Protein AF-B4MYF2-F1 (afdb_monomer_lite)

Organism: Drosophila willistoni (NCBI:txid7260)

Secondary structure (DSSP, 8-state):
--SHHHHHHHHHHHHHHHHHHHIIIIIHHHHHHHHHHHHTSGGG-HHHHHHHTT-----PPPP----S--------GGGS-TT------HHHHHHHHHHHHHHHHHHHHHHHHHHHHHHHPPPP-SS--HHHHHHHHHHHHHHHHHHHHHHHHHHHHHHHHHHHHHHHHHHH-TT-HHHHHHHHHHHHHHHHHHHHHHHHHHHHHHHHHHHHHHHHHHHH--S--------

InterPro domains:
  IPR003185 Proteasome activator PA28, N-terminal domain [PF02251] (4-63)
  IPR003186 Proteasome activator PA28, C-terminal domain [PF02252] (87-227)
  IPR009077 Proteasome activator PA28 [PTHR10660] (6-231)
  IPR036252 Proteasome activator superfamily [SSF47216] (20-231)
  IPR036996 Proteasome activator PA28, N-terminal domain superfamily [G3DSA:1.20.5.120] (1-58)
  IPR036997 Proteasome activator PA28, C-terminal domain superfamily [G3DSA:1.20.120.180] (87-224)

Foldseek 3Di:
DVPVVVVVVVVVLVVLLVVLVCCLPPVLVVLLVVLVVVCVDPLNDPVCLLVLLPPFPQDAPDPPPDDPDDDPPPVDPVPPPPPRPRDDSVSLVVLCVVQVVLLVVLLVSLVSVLVNLVVLQDDDDDDLCQLVVLSVVLNVLSVVSNVVSVVLNVVSVVLVVVLVVLVVVCNVCVPPVVSVVVNSVSSSVSSVSSSVSSVVSSVSSVVSSVSCVVSVCSSNVVGDPPPDDDD

Structure (mmCIF, N/CA/C/O backbone):
data_AF-B4MYF2-F1
#
_entry.id   AF-B4MYF2-F1
#
loop_
_atom_site.group_PDB
_atom_site.id
_atom_site.type_symbol
_atom_site.label_atom_id
_atom_site.label_alt_id
_atom_site.label_comp_id
_atom_site.label_asym_id
_atom_site.label_entity_id
_atom_site.label_seq_id
_atom_site.pdbx_PDB_ins_code
_atom_site.Cartn_x
_atom_site.Cartn_y
_atom_site.Cartn_z
_atom_site.occupancy
_atom_site.B_iso_or_equiv
_atom_site.auth_seq_id
_atom_site.auth_comp_id
_atom_site.auth_asym_id
_atom_site.auth_atom_id
_atom_site.pdbx_PDB_model_num
ATOM 1 N N . MET A 1 1 ? 30.765 -26.965 -14.636 1.00 47.16 1 MET A N 1
ATOM 2 C CA . MET A 1 1 ? 29.976 -26.721 -13.406 1.00 47.16 1 MET A CA 1
ATOM 3 C C . MET A 1 1 ? 29.765 -25.237 -13.074 1.00 47.16 1 MET A C 1
ATOM 5 O O . MET A 1 1 ? 28.869 -24.959 -12.301 1.00 47.16 1 MET A O 1
ATOM 9 N N . ALA A 1 2 ? 30.490 -24.274 -13.669 1.00 52.72 2 ALA A N 1
ATOM 10 C CA . ALA A 1 2 ? 30.252 -22.830 -13.460 1.00 52.72 2 ALA A CA 1
ATOM 11 C C . ALA A 1 2 ? 29.259 -22.175 -14.456 1.00 52.72 2 ALA A C 1
ATOM 13 O O . ALA A 1 2 ? 29.023 -20.972 -14.387 1.00 52.72 2 ALA A O 1
ATOM 14 N N . THR A 1 3 ? 28.720 -22.944 -15.407 1.00 58.09 3 THR A N 1
ATOM 15 C CA . THR A 1 3 ? 27.799 -22.482 -16.463 1.00 58.09 3 THR A CA 1
ATOM 16 C C . THR A 1 3 ? 26.349 -22.407 -15.976 1.00 58.09 3 THR A C 1
ATOM 18 O O . THR A 1 3 ? 25.676 -21.416 -16.221 1.00 58.09 3 THR A O 1
ATOM 21 N N . ASP A 1 4 ? 25.928 -23.371 -15.156 1.00 74.31 4 ASP A N 1
ATOM 22 C CA . ASP A 1 4 ? 24.548 -23.525 -14.669 1.00 74.31 4 ASP A CA 1
ATOM 23 C C . ASP A 1 4 ? 24.046 -22.313 -13.852 1.00 74.31 4 ASP A C 1
ATOM 25 O O . ASP A 1 4 ? 22.957 -21.788 -14.072 1.00 74.31 4 ASP A O 1
ATOM 29 N N . GLY A 1 5 ? 24.895 -21.768 -12.972 1.00 80.88 5 GLY A N 1
ATOM 30 C CA . GLY A 1 5 ? 24.531 -20.611 -12.145 1.00 80.88 5 GLY A CA 1
ATOM 31 C C . GLY A 1 5 ? 24.445 -19.280 -12.905 1.00 80.88 5 GLY A C 1
ATOM 32 O O . GLY A 1 5 ? 23.646 -18.417 -12.544 1.00 80.88 5 GLY A O 1
ATOM 33 N N . LYS A 1 6 ? 25.250 -19.091 -13.961 1.00 83.75 6 LYS A N 1
ATOM 34 C CA . LYS A 1 6 ? 25.201 -17.864 -14.778 1.00 83.75 6 LYS A CA 1
ATOM 35 C C . LYS A 1 6 ? 23.978 -17.854 -15.686 1.00 83.75 6 LYS A C 1
ATOM 37 O O . LYS A 1 6 ? 23.336 -16.812 -15.810 1.00 83.75 6 LYS A O 1
ATOM 42 N N . ASP A 1 7 ? 23.656 -19.000 -16.272 1.00 85.12 7 ASP A N 1
ATOM 43 C CA . ASP A 1 7 ? 22.511 -19.141 -17.166 1.00 85.12 7 ASP A CA 1
ATOM 44 C C . ASP A 1 7 ? 21.197 -18.975 -16.382 1.00 85.12 7 ASP A C 1
ATOM 46 O O . ASP A 1 7 ? 20.344 -18.175 -16.776 1.00 85.12 7 ASP A O 1
ATOM 50 N N . GLY A 1 8 ? 21.092 -19.590 -15.195 1.00 88.88 8 GLY A N 1
ATOM 51 C CA . GLY A 1 8 ? 19.940 -19.413 -14.302 1.00 88.88 8 GLY A CA 1
ATOM 52 C C . GLY A 1 8 ? 19.742 -17.967 -13.823 1.00 88.88 8 GLY A C 1
ATOM 53 O O . GLY A 1 8 ? 18.615 -17.473 -13.779 1.00 88.88 8 GLY A O 1
ATOM 54 N N . LEU A 1 9 ? 20.826 -17.236 -13.530 1.00 89.62 9 LEU A N 1
ATOM 55 C CA . LEU A 1 9 ? 20.744 -15.816 -13.159 1.00 89.62 9 LEU A CA 1
ATOM 56 C C . LEU A 1 9 ? 20.241 -14.943 -14.320 1.00 89.62 9 LEU A C 1
ATOM 58 O O . LEU A 1 9 ? 19.435 -14.034 -14.116 1.00 89.62 9 LEU A O 1
ATOM 62 N N . GLN A 1 10 ? 20.701 -15.207 -15.544 1.00 89.56 10 GLN A N 1
ATOM 63 C CA . GLN A 1 10 ? 20.239 -14.472 -16.722 1.00 89.56 10 GLN A CA 1
ATOM 64 C C . GLN A 1 10 ? 18.756 -14.721 -17.004 1.00 89.56 10 GLN A C 1
ATOM 66 O O . GLN A 1 10 ? 18.035 -13.785 -17.361 1.00 89.56 10 GLN A O 1
ATOM 71 N N . GLU A 1 11 ? 18.293 -15.959 -16.840 1.00 92.44 11 GLU A N 1
ATOM 72 C CA . GLU A 1 11 ? 16.881 -16.304 -16.980 1.00 92.44 11 GLU A CA 1
ATOM 73 C C . GLU A 1 11 ? 16.026 -15.610 -15.914 1.00 92.44 11 GLU A C 1
ATOM 75 O O . GLU A 1 11 ? 15.018 -14.980 -16.250 1.00 92.44 11 GLU A O 1
ATOM 80 N N . TYR A 1 12 ? 16.472 -15.631 -14.655 1.00 91.56 12 TYR A N 1
ATOM 81 C CA . TYR A 1 12 ? 15.808 -14.919 -13.566 1.00 91.56 12 TYR A CA 1
ATOM 82 C C . TYR A 1 12 ? 15.686 -13.418 -13.856 1.00 91.56 12 TYR A C 1
ATOM 84 O O . TYR A 1 12 ? 14.588 -12.866 -13.772 1.00 91.56 12 TYR A O 1
ATOM 92 N N . ASN A 1 13 ? 16.774 -12.767 -14.282 1.00 92.44 13 ASN A N 1
ATOM 93 C CA . ASN A 1 13 ? 16.764 -11.341 -14.612 1.00 92.44 13 ASN A CA 1
ATOM 94 C C . ASN A 1 13 ? 15.776 -11.025 -15.745 1.00 92.44 13 ASN A C 1
ATOM 96 O O . ASN A 1 13 ? 14.993 -10.082 -15.637 1.00 92.44 13 ASN A O 1
ATOM 100 N N . LYS A 1 14 ? 15.756 -11.833 -16.815 1.00 92.44 14 LYS A N 1
ATOM 101 C CA . LYS A 1 14 ? 14.797 -11.667 -17.922 1.00 92.44 14 LYS A CA 1
ATOM 102 C C . LYS A 1 14 ? 13.351 -11.843 -17.455 1.00 92.44 14 LYS A C 1
ATOM 104 O O . LYS A 1 14 ? 12.481 -11.070 -17.859 1.00 92.44 14 LYS A O 1
ATOM 109 N N . SER A 1 15 ? 13.096 -12.838 -16.607 1.00 95.00 15 SER A N 1
ATOM 110 C CA . 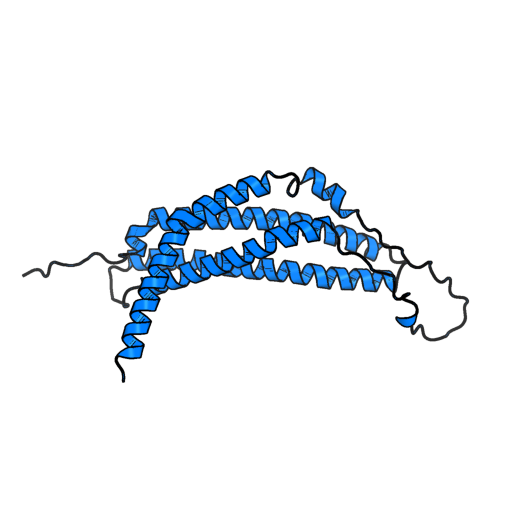SER A 1 15 ? 11.773 -13.095 -16.033 1.00 95.00 15 SER A CA 1
ATOM 111 C C . SER A 1 15 ? 11.302 -11.930 -15.159 1.00 95.00 15 SER A C 1
ATOM 113 O O . SER A 1 15 ? 10.184 -11.441 -15.335 1.00 95.00 15 SER A O 1
ATOM 115 N N . LEU A 1 16 ? 12.177 -11.416 -14.288 1.00 94.44 16 LEU A N 1
ATOM 116 C CA . LEU A 1 16 ? 11.898 -10.258 -13.439 1.00 94.44 16 LEU A CA 1
ATOM 117 C C . LEU A 1 16 ? 11.586 -9.020 -14.280 1.00 94.44 16 LEU A C 1
ATOM 119 O O . LEU A 1 16 ? 10.585 -8.352 -14.022 1.00 94.44 16 LEU A O 1
ATOM 123 N N . ILE A 1 17 ? 12.376 -8.756 -15.326 1.00 94.12 17 ILE A N 1
ATOM 124 C CA . ILE A 1 17 ? 12.141 -7.628 -16.234 1.00 94.12 17 ILE A CA 1
ATOM 125 C C . ILE A 1 17 ? 10.778 -7.729 -16.909 1.00 94.12 17 ILE A C 1
ATOM 127 O O . ILE A 1 17 ? 9.989 -6.785 -16.864 1.00 94.12 17 ILE A O 1
ATOM 131 N N . LYS A 1 18 ? 10.451 -8.898 -17.463 1.00 94.31 18 LYS A N 1
ATOM 132 C CA . LYS A 1 18 ? 9.148 -9.134 -18.091 1.00 94.31 18 LYS A CA 1
ATOM 133 C C . LYS A 1 18 ? 7.992 -8.976 -17.097 1.00 94.31 18 LYS A C 1
ATOM 135 O O . LYS A 1 18 ? 6.947 -8.420 -17.449 1.00 94.31 18 LYS A O 1
ATOM 140 N N . LYS A 1 19 ? 8.167 -9.455 -15.860 1.00 94.62 19 LYS A N 1
ATOM 141 C CA . LYS A 1 19 ? 7.178 -9.310 -14.784 1.00 94.62 19 LYS A CA 1
ATOM 142 C C . LYS A 1 19 ? 6.952 -7.834 -14.455 1.00 94.62 19 LYS A C 1
ATOM 144 O O . LYS A 1 19 ? 5.805 -7.402 -14.464 1.00 94.62 19 LYS A O 1
ATOM 149 N N . ALA A 1 20 ? 8.017 -7.066 -14.234 1.00 94.62 20 ALA A N 1
ATOM 150 C CA . ALA A 1 20 ? 7.941 -5.639 -13.920 1.00 94.62 20 ALA A CA 1
ATOM 151 C C . ALA A 1 20 ? 7.220 -4.841 -15.018 1.00 94.62 20 ALA A C 1
ATOM 153 O O . ALA A 1 20 ? 6.307 -4.070 -14.734 1.00 94.62 20 ALA A O 1
ATOM 154 N N . GLU A 1 21 ? 7.549 -5.089 -16.287 1.00 93.38 21 GLU A N 1
ATOM 155 C CA . GLU A 1 21 ? 6.877 -4.432 -17.414 1.00 93.38 21 GLU A CA 1
ATOM 156 C C . GLU A 1 21 ? 5.388 -4.783 -17.494 1.00 93.38 21 GLU A C 1
ATOM 158 O O . GLU A 1 21 ? 4.556 -3.920 -17.779 1.00 93.38 21 GLU A O 1
ATOM 163 N N . THR A 1 22 ? 5.031 -6.037 -17.204 1.00 94.44 22 THR A N 1
ATOM 164 C CA . THR A 1 22 ? 3.628 -6.474 -17.150 1.00 94.44 22 THR A CA 1
ATOM 165 C C . THR A 1 22 ? 2.877 -5.792 -16.006 1.00 94.44 22 THR A C 1
ATOM 167 O O . THR A 1 22 ? 1.736 -5.367 -16.185 1.00 94.44 22 THR A O 1
ATOM 170 N N . VAL A 1 23 ? 3.522 -5.646 -14.845 1.00 93.56 23 VAL A N 1
ATOM 171 C CA . VAL A 1 23 ? 2.960 -4.946 -13.684 1.00 93.56 23 VAL A CA 1
ATOM 172 C C . VAL A 1 23 ? 2.636 -3.492 -14.040 1.00 93.56 23 VAL A C 1
ATOM 174 O O . VAL A 1 23 ? 1.500 -3.065 -13.854 1.00 93.56 23 VAL A O 1
ATOM 177 N N . ILE A 1 24 ? 3.576 -2.765 -14.649 1.00 92.75 24 ILE A N 1
ATOM 178 C CA . ILE A 1 24 ? 3.375 -1.356 -15.029 1.00 92.75 24 ILE A CA 1
ATOM 179 C C . ILE A 1 24 ? 2.285 -1.217 -16.098 1.00 92.75 24 ILE A C 1
ATOM 181 O O . ILE A 1 24 ? 1.422 -0.352 -15.997 1.00 92.75 24 ILE A O 1
ATOM 185 N N . THR A 1 25 ? 2.329 -2.045 -17.145 1.00 92.00 25 THR A N 1
ATOM 186 C CA . THR A 1 25 ? 1.478 -1.851 -18.334 1.00 92.00 25 THR A CA 1
ATOM 187 C C . THR A 1 25 ? 0.059 -2.386 -18.184 1.00 92.00 25 THR A C 1
ATOM 189 O O . THR A 1 25 ? -0.833 -1.902 -18.876 1.00 92.00 25 THR A O 1
ATOM 192 N N . LYS A 1 26 ? -0.157 -3.382 -17.316 1.00 93.50 26 LYS A N 1
ATOM 193 C CA . LYS A 1 26 ? -1.465 -4.029 -17.136 1.00 93.50 26 LYS A CA 1
ATOM 194 C C . LYS A 1 26 ? -1.970 -3.928 -15.704 1.00 93.50 26 LYS A C 1
ATOM 196 O O . LYS A 1 26 ? -3.042 -3.376 -15.479 1.00 93.50 26 LYS A O 1
ATOM 201 N N . SER A 1 27 ? -1.177 -4.408 -14.743 1.00 94.06 27 SER A N 1
ATOM 202 C CA . SER A 1 27 ? -1.617 -4.518 -13.343 1.00 94.06 27 SER A CA 1
ATOM 203 C C . SER A 1 27 ? -1.954 -3.155 -12.738 1.00 94.06 27 SER A C 1
ATOM 205 O O . SER A 1 27 ? -3.005 -2.998 -12.128 1.00 94.06 27 SER A O 1
ATOM 207 N N . PHE A 1 28 ? -1.104 -2.143 -12.933 1.00 96.44 28 PHE A N 1
ATOM 208 C CA . PHE A 1 28 ? -1.291 -0.825 -12.315 1.00 96.44 28 PHE A CA 1
ATOM 209 C C . PHE A 1 28 ? -2.581 -0.126 -12.770 1.00 96.44 28 PHE A C 1
ATOM 211 O O . PHE A 1 28 ? -3.376 0.231 -11.899 1.00 96.44 28 PHE A O 1
ATOM 218 N N . PRO A 1 29 ? -2.862 0.023 -14.082 1.00 97.12 29 PRO A N 1
ATOM 219 C CA . PRO A 1 29 ? -4.144 0.556 -14.543 1.00 97.12 29 PRO A CA 1
ATOM 220 C C . PRO A 1 29 ? -5.357 -0.185 -13.968 1.00 97.12 29 PRO A C 1
ATOM 222 O O . PRO A 1 29 ? -6.288 0.451 -13.475 1.00 97.12 29 PRO A O 1
ATOM 225 N N . GLU A 1 30 ? -5.332 -1.522 -13.974 1.00 96.25 30 GLU A N 1
ATOM 226 C CA . GLU A 1 30 ? -6.414 -2.347 -13.424 1.00 96.25 30 GLU A CA 1
ATOM 227 C C . GLU A 1 30 ? -6.599 -2.107 -11.918 1.00 96.25 30 GLU A C 1
ATOM 229 O O . GLU A 1 30 ? -7.726 -1.930 -11.452 1.00 96.25 30 GLU A O 1
ATOM 234 N N . LYS A 1 31 ? -5.502 -2.036 -11.153 1.00 96.38 31 LYS A N 1
ATOM 235 C CA . LYS A 1 31 ? -5.527 -1.761 -9.710 1.00 96.38 31 LYS A CA 1
ATOM 236 C C . LYS A 1 31 ? -6.076 -0.380 -9.391 1.00 96.38 31 LYS A C 1
ATOM 238 O O . LYS A 1 31 ? -6.864 -0.258 -8.459 1.00 96.38 31 LYS A O 1
ATOM 243 N N . ILE A 1 32 ? -5.705 0.644 -10.156 1.00 97.56 32 ILE A N 1
ATOM 244 C CA . ILE A 1 32 ? -6.206 2.010 -9.955 1.00 97.56 32 ILE A CA 1
ATOM 245 C C . ILE A 1 32 ? -7.730 2.051 -10.125 1.00 97.56 32 ILE A C 1
ATOM 247 O O . ILE A 1 32 ? -8.421 2.646 -9.298 1.00 97.56 32 ILE A O 1
ATOM 251 N N . VAL A 1 33 ? -8.262 1.387 -11.158 1.00 97.38 33 VAL A N 1
ATOM 252 C CA . VAL A 1 33 ? -9.713 1.303 -11.388 1.00 97.38 33 VAL A CA 1
ATOM 253 C C . VAL A 1 33 ? -10.402 0.535 -10.257 1.00 97.38 33 VAL A C 1
ATOM 255 O O . VAL A 1 33 ? -11.338 1.063 -9.662 1.00 97.38 33 VAL A O 1
ATOM 258 N N . GLN A 1 34 ? -9.887 -0.643 -9.888 1.00 96.50 34 GLN A N 1
ATOM 259 C CA . GLN A 1 34 ? -10.426 -1.446 -8.778 1.00 96.50 34 GLN A CA 1
ATOM 260 C C . GLN A 1 34 ? -10.461 -0.662 -7.458 1.00 96.50 34 GLN A C 1
ATOM 262 O O . GLN A 1 34 ? -11.429 -0.744 -6.706 1.00 96.50 34 GLN A O 1
ATOM 267 N N . LEU A 1 35 ? -9.414 0.113 -7.165 1.00 96.81 35 LEU A N 1
ATOM 268 C CA . LEU A 1 35 ? -9.337 0.920 -5.947 1.00 96.81 35 LEU A CA 1
ATOM 269 C C . LEU A 1 35 ? -10.288 2.115 -5.976 1.00 96.81 35 LEU A C 1
ATOM 271 O O . LEU A 1 35 ? -10.858 2.456 -4.944 1.00 96.81 35 LEU A O 1
ATOM 275 N N . ASN A 1 36 ? -10.500 2.729 -7.141 1.00 96.12 36 ASN A N 1
ATOM 276 C CA . ASN A 1 36 ? -11.520 3.765 -7.294 1.00 96.12 36 ASN A CA 1
ATOM 277 C C . ASN A 1 36 ? -12.929 3.218 -7.043 1.00 96.12 36 ASN A C 1
ATOM 279 O O . ASN A 1 36 ? -13.704 3.849 -6.328 1.00 96.12 36 ASN A O 1
ATOM 283 N N . GLU A 1 37 ? -13.249 2.043 -7.583 1.00 96.31 37 GLU A N 1
ATOM 284 C CA . GLU A 1 37 ? -14.530 1.375 -7.332 1.00 96.31 37 GLU A CA 1
ATOM 285 C C . GLU A 1 37 ? -14.690 1.004 -5.851 1.00 96.31 37 GLU A C 1
ATOM 287 O O . GLU A 1 37 ? -15.751 1.226 -5.265 1.00 96.31 37 GLU A O 1
ATOM 292 N N . LEU A 1 38 ? -13.622 0.505 -5.219 1.00 94.81 38 LEU A N 1
ATOM 293 C CA . LEU A 1 38 ? -13.613 0.181 -3.795 1.00 94.81 38 LEU A CA 1
ATOM 294 C C . LEU A 1 38 ? -13.884 1.415 -2.924 1.00 94.81 38 LEU A C 1
ATOM 296 O O . LEU A 1 38 ? -14.728 1.359 -2.030 1.00 94.81 38 LEU A O 1
ATOM 300 N N . LEU A 1 39 ? -13.197 2.527 -3.194 1.00 94.31 39 LEU A N 1
ATOM 301 C CA . LEU A 1 39 ? -13.358 3.783 -2.455 1.00 94.31 39 LEU A CA 1
ATOM 302 C C . LEU A 1 39 ? -14.733 4.428 -2.673 1.00 94.31 39 LEU A C 1
ATOM 304 O O . LEU A 1 39 ? -15.205 5.155 -1.804 1.00 94.31 39 LEU A O 1
ATOM 308 N N . ALA A 1 40 ? -15.391 4.145 -3.800 1.00 93.06 40 ALA A N 1
ATOM 309 C CA . ALA A 1 40 ? -16.769 4.559 -4.057 1.00 93.06 40 ALA A CA 1
ATOM 310 C C . ALA A 1 40 ? -17.815 3.651 -3.382 1.00 93.06 40 ALA A C 1
ATOM 312 O O . ALA A 1 40 ? -19.005 3.975 -3.375 1.00 93.06 40 ALA A O 1
ATOM 313 N N . SER A 1 41 ? -17.406 2.504 -2.831 1.00 92.44 41 SER A N 1
ATOM 314 C CA . SER A 1 41 ? -18.325 1.574 -2.178 1.00 92.44 41 SER A CA 1
ATOM 315 C C . SER A 1 41 ? -18.805 2.099 -0.813 1.00 92.44 41 SER A C 1
ATOM 317 O O . SER A 1 41 ? -18.079 2.834 -0.137 1.00 92.44 41 SER A O 1
ATOM 319 N N . PRO A 1 42 ? -19.987 1.667 -0.329 1.00 88.69 42 PRO A N 1
ATOM 320 C CA . PRO A 1 42 ? -20.504 2.082 0.979 1.00 88.69 42 PRO A CA 1
ATOM 321 C C . PRO A 1 42 ? -19.578 1.761 2.162 1.00 88.69 42 PRO A C 1
ATOM 323 O O . PRO A 1 42 ? -19.653 2.432 3.184 1.00 88.69 42 PRO A O 1
ATOM 326 N N . MET A 1 43 ? -18.691 0.765 2.025 1.00 86.38 43 MET A N 1
ATOM 327 C CA . MET A 1 43 ? -17.714 0.387 3.055 1.00 86.38 43 MET A CA 1
ATOM 328 C C . MET A 1 43 ? -16.728 1.519 3.379 1.00 86.38 43 MET A C 1
ATOM 330 O O . MET A 1 43 ? -16.219 1.574 4.492 1.00 86.38 43 MET A O 1
ATOM 334 N N . PHE A 1 44 ? -16.459 2.403 2.418 1.00 87.31 44 PHE A N 1
ATOM 335 C CA . PHE A 1 44 ? -15.500 3.503 2.536 1.00 87.31 44 PHE A CA 1
ATOM 336 C C . PHE A 1 44 ? -16.188 4.876 2.604 1.00 87.31 44 PHE A C 1
ATOM 338 O O . PHE A 1 44 ? -15.543 5.908 2.422 1.00 87.31 44 PHE A O 1
ATOM 345 N N . ASN A 1 45 ? -17.495 4.908 2.883 1.00 83.62 45 ASN A N 1
ATOM 346 C CA . ASN A 1 45 ? -18.236 6.154 3.027 1.00 83.62 45 ASN A CA 1
ATOM 347 C C . ASN A 1 45 ? -18.016 6.776 4.418 1.00 83.62 45 ASN A C 1
ATOM 349 O O . ASN A 1 45 ? -18.550 6.293 5.414 1.00 83.62 45 ASN A O 1
ATOM 353 N N . LEU A 1 46 ? -17.291 7.898 4.458 1.00 71.75 46 LEU A N 1
ATOM 354 C CA . LEU A 1 46 ? -16.942 8.637 5.677 1.00 71.75 46 LEU A CA 1
ATOM 355 C C . LEU A 1 46 ? -18.138 8.999 6.568 1.00 71.75 46 LEU A C 1
ATOM 357 O O . LEU A 1 46 ? -17.991 8.973 7.786 1.00 71.75 46 LEU A O 1
ATOM 361 N N . SER A 1 47 ? -19.316 9.293 6.003 1.00 72.50 47 SER A N 1
ATOM 362 C CA . SER A 1 47 ? -20.490 9.636 6.821 1.00 72.50 47 SER A CA 1
ATOM 363 C C . SER A 1 47 ? -21.010 8.444 7.626 1.00 72.50 47 SER A C 1
ATOM 365 O O . SER A 1 47 ? -21.540 8.626 8.711 1.00 72.50 47 SER A O 1
ATOM 367 N N . ILE A 1 48 ? -20.837 7.229 7.100 1.00 68.25 48 ILE A N 1
ATOM 368 C CA . ILE A 1 48 ? -21.279 5.980 7.731 1.00 68.25 48 ILE A CA 1
ATOM 369 C C . ILE A 1 48 ? -20.217 5.473 8.720 1.00 68.25 48 ILE A C 1
ATOM 371 O O . ILE A 1 48 ? -20.552 4.846 9.718 1.00 68.25 48 ILE A O 1
ATOM 375 N N . LEU A 1 49 ? -18.933 5.778 8.494 1.00 68.19 49 LEU A N 1
ATOM 376 C CA . LEU A 1 49 ? -17.837 5.305 9.351 1.00 68.19 49 LEU A CA 1
ATOM 377 C C . LEU A 1 49 ? -17.949 5.806 10.804 1.00 68.19 49 LEU A C 1
ATOM 379 O O . LEU A 1 49 ? -17.677 5.035 11.718 1.00 68.19 49 LEU A O 1
ATOM 383 N N . SER A 1 50 ? -18.421 7.035 11.033 1.00 64.69 50 SER A N 1
ATOM 384 C CA . SER A 1 50 ? -18.651 7.563 12.393 1.00 64.69 50 SER A CA 1
ATOM 385 C C . SER A 1 50 ? -19.772 6.819 13.142 1.00 64.69 50 SER A C 1
ATOM 387 O O . SER A 1 50 ? -19.705 6.629 14.352 1.00 64.69 50 SER A O 1
ATOM 389 N N . GLU A 1 51 ? -20.778 6.307 12.431 1.00 66.69 51 GLU A N 1
ATOM 390 C CA . GLU A 1 51 ? -21.849 5.503 13.038 1.00 66.69 51 GLU A CA 1
ATOM 391 C C . GLU A 1 51 ? -21.367 4.078 13.373 1.00 66.69 51 GLU A C 1
ATOM 393 O O . GLU A 1 51 ? -21.845 3.459 14.321 1.00 66.69 51 GLU A O 1
ATOM 398 N N . MET A 1 52 ? -20.384 3.561 12.628 1.00 63.59 52 MET A N 1
ATOM 399 C CA . MET A 1 52 ? -19.848 2.203 12.783 1.00 63.59 52 MET A CA 1
ATOM 400 C C . MET A 1 52 ? -18.789 2.058 13.891 1.00 63.59 52 MET A C 1
ATOM 402 O O . MET A 1 52 ? -18.472 0.927 14.271 1.00 63.59 52 MET A O 1
ATOM 406 N N . SER A 1 53 ? -18.223 3.155 14.410 1.00 61.62 53 SER A N 1
ATOM 407 C CA . SER A 1 53 ? -17.254 3.101 15.519 1.00 61.62 53 SER A CA 1
ATOM 408 C C . SER A 1 53 ? -17.899 2.706 16.853 1.00 61.62 53 SER A C 1
ATOM 410 O O . SER A 1 53 ? -17.224 2.130 17.700 1.00 61.62 53 SER A O 1
ATOM 412 N N . HIS A 1 54 ? -19.207 2.928 17.011 1.00 61.31 54 HIS A N 1
ATOM 413 C CA . HIS A 1 54 ? -19.929 2.771 18.279 1.00 61.31 54 HIS A CA 1
ATOM 414 C C . HIS A 1 54 ? -20.513 1.360 18.519 1.00 61.31 54 HIS A C 1
ATOM 416 O O . HIS A 1 54 ? -21.236 1.151 19.491 1.00 61.31 54 HIS A O 1
ATOM 422 N N . ASP A 1 55 ? -20.218 0.367 17.668 1.00 56.50 55 ASP A N 1
ATOM 423 C CA . ASP A 1 55 ? -20.709 -1.022 17.804 1.00 56.50 55 ASP A CA 1
ATOM 424 C C . ASP A 1 55 ? -19.897 -1.814 18.858 1.00 56.50 55 ASP A C 1
ATOM 426 O O . ASP A 1 55 ? -19.297 -2.860 18.585 1.00 56.50 55 ASP A O 1
ATOM 430 N N . LEU A 1 56 ? -19.812 -1.274 20.078 1.00 56.06 56 LEU A N 1
ATOM 431 C CA . LEU A 1 56 ? -19.137 -1.891 21.219 1.00 56.06 56 LEU A CA 1
ATOM 432 C C . LEU A 1 56 ? -20.142 -2.731 22.008 1.00 56.06 56 LEU A C 1
ATOM 434 O O . LEU A 1 56 ? -20.683 -2.312 23.025 1.00 56.06 56 LEU A O 1
ATOM 438 N N . ASN A 1 57 ? -20.377 -3.960 21.554 1.00 53.19 57 ASN A N 1
ATOM 439 C CA . ASN A 1 57 ? -21.135 -4.953 22.319 1.00 53.19 57 ASN A CA 1
ATOM 440 C C . ASN A 1 57 ? -20.251 -5.552 23.440 1.00 53.19 57 ASN A C 1
ATOM 442 O O . ASN A 1 57 ? -19.967 -6.749 23.437 1.00 53.19 57 ASN A O 1
ATOM 446 N N . ILE A 1 58 ? -19.718 -4.702 24.328 1.00 55.00 58 ILE A N 1
ATOM 447 C CA . ILE A 1 58 ? -18.899 -5.108 25.478 1.00 55.00 58 ILE A CA 1
ATOM 448 C C . ILE A 1 58 ? -19.789 -5.054 26.716 1.00 55.00 58 ILE A C 1
ATOM 450 O O . ILE A 1 58 ? -20.176 -3.979 27.170 1.00 55.00 58 ILE A O 1
ATOM 454 N N . SER A 1 59 ? -20.113 -6.221 27.266 1.00 53.16 59 SER A N 1
ATOM 455 C CA . SER A 1 59 ? -20.705 -6.317 28.595 1.00 53.16 59 SER A CA 1
ATOM 456 C C . SER A 1 59 ? -19.621 -5.974 29.614 1.00 53.16 59 SER A C 1
ATOM 458 O O . SER A 1 59 ? -18.667 -6.730 29.791 1.00 53.16 59 SER A O 1
ATOM 460 N N . LEU A 1 60 ? -19.713 -4.802 30.238 1.00 53.22 60 LEU A N 1
ATOM 461 C CA . LEU A 1 60 ? -18.839 -4.469 31.359 1.00 53.22 60 LEU A CA 1
ATOM 462 C C . LEU A 1 60 ? -19.253 -5.330 32.562 1.00 53.22 60 LEU A C 1
ATOM 464 O O . LEU A 1 60 ? -20.455 -5.445 32.815 1.00 53.22 60 LEU A O 1
ATOM 468 N N . PRO A 1 61 ? -18.305 -5.945 33.292 1.00 53.56 61 PRO A N 1
ATOM 469 C CA . PRO A 1 61 ? -18.612 -6.559 34.575 1.00 53.56 61 PRO A CA 1
ATOM 470 C C . PRO A 1 61 ? -19.232 -5.512 35.501 1.00 53.56 61 PRO A C 1
ATOM 472 O O . PRO A 1 61 ? -18.781 -4.362 35.514 1.00 53.56 61 PRO A O 1
ATOM 475 N N . ASP A 1 62 ? -20.246 -5.906 36.272 1.00 48.91 62 ASP A N 1
ATOM 476 C CA . ASP A 1 62 ? -20.810 -5.020 37.285 1.00 48.91 62 ASP A CA 1
ATOM 477 C C . ASP A 1 62 ? -19.695 -4.564 38.240 1.00 48.91 62 ASP A C 1
ATOM 479 O O . ASP A 1 62 ? -18.853 -5.380 38.638 1.00 48.91 62 ASP A O 1
ATOM 483 N N . PRO A 1 63 ? -19.655 -3.272 38.611 1.00 45.34 63 PRO A N 1
ATOM 484 C CA . PRO A 1 63 ? -18.666 -2.777 39.550 1.00 45.34 63 PRO A CA 1
ATOM 485 C C . PRO A 1 63 ? -18.805 -3.557 40.857 1.00 45.34 63 PRO A C 1
ATOM 487 O O . PRO A 1 63 ? -19.837 -3.494 41.529 1.00 45.34 63 PRO A O 1
ATOM 490 N N . VAL A 1 64 ? -17.757 -4.294 41.227 1.00 51.38 64 VAL A N 1
ATOM 491 C CA . VAL A 1 64 ? -17.672 -4.907 42.550 1.00 51.38 64 VAL A CA 1
ATOM 492 C C . VAL A 1 64 ? -17.537 -3.756 43.541 1.00 51.38 64 VAL A C 1
ATOM 494 O O . VAL A 1 64 ? -16.463 -3.181 43.705 1.00 51.38 64 VAL A O 1
ATOM 497 N N . LEU A 1 65 ? -18.653 -3.366 44.159 1.00 46.22 65 LEU A N 1
ATOM 498 C CA . LEU A 1 65 ? -18.656 -2.486 45.321 1.00 46.22 65 LEU A CA 1
ATOM 499 C C . LEU A 1 65 ? -17.923 -3.238 46.434 1.00 46.22 65 LEU A C 1
ATOM 501 O O . LEU A 1 65 ? -18.494 -4.120 47.074 1.00 46.22 65 LEU A O 1
ATOM 505 N N . GLY A 1 66 ? -16.632 -2.947 46.591 1.00 43.56 66 GLY A N 1
ATOM 506 C CA . GLY A 1 66 ? -15.808 -3.523 47.641 1.00 43.56 66 GLY A CA 1
ATOM 507 C C . GLY A 1 66 ? -16.411 -3.196 49.001 1.00 43.56 66 GLY A C 1
ATOM 508 O O . GLY A 1 66 ? -16.547 -2.027 49.361 1.00 43.56 66 GLY A O 1
ATOM 509 N N . ASN A 1 67 ? -16.774 -4.236 49.749 1.00 38.00 67 ASN A N 1
ATOM 510 C CA . ASN A 1 67 ? -16.827 -4.123 51.197 1.00 38.00 67 ASN A CA 1
ATOM 511 C C . ASN A 1 67 ? -15.400 -3.818 51.677 1.00 38.00 67 ASN A C 1
ATOM 513 O O . ASN A 1 67 ? -14.438 -4.364 51.139 1.00 38.00 67 ASN A O 1
ATOM 517 N N . GLU A 1 68 ? -15.290 -2.902 52.634 1.00 44.53 68 GLU A N 1
ATOM 518 C CA . GLU A 1 68 ? -14.051 -2.387 53.223 1.00 44.53 68 GLU A CA 1
ATOM 519 C C . GLU A 1 68 ? -13.294 -3.460 54.026 1.00 44.53 68 GLU A C 1
ATOM 521 O O . GLU A 1 68 ? -13.164 -3.339 55.237 1.00 44.53 68 GLU A O 1
ATOM 526 N N . ASP A 1 69 ? -12.782 -4.501 53.377 1.00 42.88 69 ASP A N 1
ATOM 527 C CA . ASP A 1 69 ? -11.807 -5.400 53.985 1.00 42.88 69 ASP A CA 1
ATOM 528 C C . ASP A 1 69 ? -10.581 -5.479 53.068 1.00 42.88 69 ASP A C 1
ATOM 530 O O . ASP A 1 69 ? -10.652 -5.884 51.907 1.00 42.88 69 ASP A O 1
ATOM 534 N N . GLU A 1 70 ? -9.462 -4.988 53.601 1.00 49.47 70 GLU A N 1
ATOM 535 C CA . GLU A 1 70 ? -8.131 -4.997 53.004 1.00 49.47 70 GLU A CA 1
ATOM 536 C C . GLU A 1 70 ? -7.688 -6.434 52.683 1.00 49.47 70 GLU A C 1
ATOM 538 O O . GLU A 1 70 ? -7.058 -7.099 53.500 1.00 49.47 70 GLU A O 1
ATOM 543 N N . GLU A 1 71 ? -7.955 -6.906 51.470 1.00 40.72 71 GLU A N 1
ATOM 544 C CA . GLU A 1 71 ? -7.189 -7.992 50.865 1.00 40.72 71 GLU A CA 1
ATOM 545 C C . GLU A 1 71 ? -6.664 -7.515 49.512 1.00 40.72 71 GLU A C 1
ATOM 547 O O . GLU A 1 71 ? -7.383 -6.893 48.726 1.00 40.72 71 GLU A O 1
ATOM 552 N N . GLU A 1 72 ? -5.361 -7.727 49.293 1.00 42.66 72 GLU A N 1
ATOM 553 C CA . GLU A 1 72 ? -4.656 -7.440 48.047 1.00 42.66 72 GLU A CA 1
ATOM 554 C C . GLU A 1 72 ? -5.539 -7.807 46.858 1.00 42.66 72 GLU A C 1
ATOM 556 O O . GLU A 1 72 ? -5.926 -8.963 46.696 1.00 42.66 72 GLU A O 1
ATOM 561 N N . VAL A 1 73 ? -5.860 -6.813 46.027 1.00 42.38 73 VAL A N 1
ATOM 562 C CA . VAL A 1 73 ? -6.634 -7.016 44.806 1.00 42.38 73 VAL A CA 1
ATOM 563 C C . VAL A 1 73 ? -5.727 -7.698 43.778 1.00 42.38 73 VAL A C 1
ATOM 565 O O . VAL A 1 73 ? -5.324 -7.116 42.773 1.00 42.38 73 VAL A O 1
ATOM 568 N N . ASP A 1 74 ? -5.407 -8.967 44.024 1.00 40.47 74 ASP A N 1
ATOM 569 C CA . ASP A 1 74 ? -5.288 -9.954 42.964 1.00 40.47 74 ASP A CA 1
ATOM 570 C C . ASP A 1 74 ? -6.696 -10.078 42.369 1.00 40.47 74 ASP A C 1
ATOM 572 O O . ASP A 1 74 ? -7.472 -10.981 42.692 1.00 40.47 74 ASP A O 1
ATOM 576 N N . ALA A 1 75 ? -7.079 -9.062 41.580 1.00 47.62 75 ALA A N 1
ATOM 577 C CA . ALA A 1 75 ? -8.247 -9.076 40.713 1.00 47.62 75 ALA A CA 1
ATOM 578 C C . ALA A 1 75 ? -7.964 -10.140 39.660 1.00 47.62 75 ALA A C 1
ATOM 580 O O . ALA A 1 75 ? -7.534 -9.867 38.537 1.00 47.62 75 ALA A O 1
ATOM 581 N N . SER A 1 76 ? -8.116 -11.371 40.119 1.00 44.75 76 SER A N 1
ATOM 582 C CA . SER A 1 76 ? -7.835 -12.582 39.410 1.00 44.75 76 SER A CA 1
ATOM 583 C C . SER A 1 76 ? -8.547 -12.505 38.071 1.00 44.75 76 SER A C 1
ATOM 585 O O . SER A 1 76 ? -9.769 -12.373 37.955 1.00 44.75 76 SER A O 1
ATOM 587 N N . LEU A 1 77 ? -7.734 -12.649 37.033 1.00 47.59 77 LEU A N 1
ATOM 588 C CA . LEU A 1 77 ? -8.153 -13.002 35.683 1.00 47.59 77 LEU A CA 1
ATOM 589 C C . LEU A 1 77 ? -9.025 -14.285 35.660 1.00 47.59 77 LEU A C 1
ATOM 591 O O . LEU A 1 77 ? -9.538 -14.644 34.605 1.00 47.59 77 LEU A O 1
ATOM 595 N N . ASP A 1 78 ? -9.222 -14.944 36.809 1.00 40.97 78 ASP A N 1
ATOM 596 C CA . ASP A 1 78 ? -10.010 -16.156 37.027 1.00 40.97 78 ASP A CA 1
ATOM 597 C C . ASP A 1 78 ? -11.534 -15.936 37.062 1.00 40.97 78 ASP A C 1
ATOM 599 O O . ASP A 1 78 ? -12.277 -16.908 36.944 1.00 40.97 78 ASP A O 1
ATOM 603 N N . ASN A 1 79 ? -12.025 -14.692 37.168 1.00 43.03 79 ASN A N 1
ATOM 604 C CA . ASN A 1 79 ? -13.465 -14.381 37.057 1.00 43.03 79 ASN A CA 1
ATOM 605 C C . ASN A 1 79 ? -13.913 -13.973 35.642 1.00 43.03 79 ASN A C 1
ATOM 607 O O . ASN A 1 79 ? -15.074 -13.608 35.439 1.00 43.03 79 ASN A O 1
ATOM 611 N N . LEU A 1 80 ? -13.027 -14.049 34.645 1.00 46.94 80 LEU A N 1
ATOM 612 C CA . LEU A 1 80 ? -13.450 -13.984 33.251 1.00 46.94 80 LEU A CA 1
ATOM 613 C C . LEU A 1 80 ? -14.124 -15.312 32.909 1.00 46.94 80 LEU A C 1
ATOM 615 O O . LEU A 1 80 ? -13.461 -16.299 32.592 1.00 46.94 80 LEU A O 1
ATOM 619 N N . ASP A 1 81 ? -15.454 -15.338 33.006 1.00 43.31 81 ASP A N 1
ATOM 620 C CA . ASP A 1 81 ? -16.268 -16.433 32.494 1.00 43.31 81 ASP A CA 1
ATOM 621 C C . ASP A 1 81 ? -15.755 -16.783 31.086 1.00 43.31 81 ASP A C 1
ATOM 623 O O . ASP A 1 81 ? -15.659 -15.913 30.217 1.00 43.31 81 ASP A O 1
ATOM 627 N N . ASN A 1 82 ? -15.366 -18.043 30.860 1.00 45.12 82 ASN A N 1
ATOM 628 C CA . ASN A 1 82 ? -14.660 -18.514 29.652 1.00 45.12 82 ASN A CA 1
ATOM 629 C C . ASN A 1 82 ? -15.468 -18.328 28.339 1.00 45.12 82 ASN A C 1
ATOM 631 O O . ASN A 1 82 ? -15.042 -18.764 27.269 1.00 45.12 82 ASN A O 1
ATOM 635 N N . ASN A 1 83 ? -16.637 -17.687 28.423 1.00 44.06 83 ASN A N 1
ATOM 636 C CA . ASN A 1 83 ? -17.537 -17.308 27.342 1.00 44.06 83 ASN A CA 1
ATOM 637 C C . ASN A 1 83 ? -17.583 -15.794 27.044 1.00 44.06 83 ASN A C 1
ATOM 639 O O . ASN A 1 83 ? -18.305 -15.422 26.116 1.00 44.06 83 ASN A O 1
ATOM 643 N N . ASP A 1 84 ? -16.838 -14.924 27.745 1.00 49.72 84 ASP A N 1
ATOM 644 C CA . ASP A 1 84 ? -16.785 -13.481 27.434 1.00 49.72 84 ASP A CA 1
ATOM 645 C C . ASP A 1 84 ? -15.918 -13.219 26.185 1.00 49.72 84 ASP A C 1
ATOM 647 O O . ASP A 1 84 ? -14.810 -12.676 26.218 1.00 49.72 84 ASP A O 1
ATOM 651 N N . HIS A 1 85 ? -16.405 -13.687 25.033 1.00 53.72 85 HIS A N 1
ATOM 652 C CA . HIS A 1 85 ? -15.825 -13.385 23.734 1.00 53.72 85 HIS A CA 1
ATOM 653 C C . HIS A 1 85 ? -16.044 -11.905 23.430 1.00 53.72 85 HIS A C 1
ATOM 655 O O . HIS A 1 85 ? -17.074 -11.531 22.872 1.00 53.72 85 HIS A O 1
ATOM 661 N N . ARG A 1 86 ? -15.058 -11.067 23.752 1.00 61.78 86 ARG A N 1
ATOM 662 C CA . ARG A 1 86 ? -15.077 -9.645 23.394 1.00 61.78 86 ARG A CA 1
ATOM 663 C C . ARG A 1 86 ? -14.781 -9.493 21.902 1.00 61.78 86 ARG A C 1
ATOM 665 O O . ARG A 1 86 ? -13.640 -9.719 21.481 1.00 61.78 86 ARG A O 1
ATOM 672 N N . PRO A 1 87 ? -15.778 -9.150 21.070 1.00 65.44 87 PRO A N 1
ATOM 673 C CA . PRO A 1 87 ? -15.598 -9.178 19.632 1.00 65.44 87 PRO A CA 1
ATOM 674 C C . PRO A 1 87 ? -14.684 -8.034 19.173 1.00 65.44 87 PRO A C 1
ATOM 676 O O . PRO A 1 87 ? -14.645 -6.934 19.737 1.00 65.44 87 PRO A O 1
ATOM 679 N N . THR A 1 88 ? -13.939 -8.286 18.100 1.00 78.81 88 THR A N 1
ATOM 680 C CA . THR A 1 88 ? -13.312 -7.213 17.325 1.00 78.81 88 THR A CA 1
ATOM 681 C C . THR A 1 88 ? -14.393 -6.313 16.735 1.00 78.81 88 THR A C 1
ATOM 683 O O . THR A 1 88 ? -15.490 -6.777 16.410 1.00 78.81 88 THR A O 1
ATOM 686 N N . ASN A 1 89 ? -14.082 -5.029 16.549 1.00 85.88 89 ASN A N 1
ATOM 687 C CA . ASN A 1 89 ? -14.972 -4.143 15.813 1.00 85.88 89 ASN A CA 1
ATOM 688 C C . ASN A 1 89 ? -15.156 -4.701 14.389 1.00 85.88 89 ASN A C 1
ATOM 690 O O . ASN A 1 89 ? -14.205 -4.806 13.606 1.00 85.88 89 ASN A O 1
ATOM 694 N N . ARG A 1 90 ? -16.385 -5.119 14.066 1.00 85.12 90 ARG A N 1
ATOM 695 C CA . ARG A 1 90 ? -16.685 -5.865 12.835 1.00 85.12 90 ARG A CA 1
ATOM 696 C C . ARG A 1 90 ? -16.490 -5.015 11.585 1.00 85.12 90 ARG A C 1
ATOM 698 O O . ARG A 1 90 ? -16.120 -5.561 10.546 1.00 85.12 90 ARG A O 1
ATOM 705 N N . ALA A 1 91 ? -16.752 -3.713 11.670 1.00 86.00 91 ALA A N 1
ATOM 706 C CA . ALA A 1 91 ? -16.561 -2.781 10.566 1.00 86.00 91 ALA A CA 1
ATOM 707 C C . ALA A 1 91 ? -15.075 -2.662 10.217 1.00 86.00 91 ALA A C 1
ATOM 709 O O . ALA A 1 91 ? -14.678 -2.920 9.078 1.00 86.00 91 ALA A O 1
ATOM 710 N N . ILE A 1 92 ? -14.253 -2.396 11.235 1.00 90.19 92 ILE A N 1
ATOM 711 C CA . ILE A 1 92 ? -12.797 -2.281 11.108 1.00 90.19 92 ILE A CA 1
ATOM 712 C C . ILE A 1 92 ? -12.202 -3.596 10.613 1.00 90.19 92 ILE A C 1
ATOM 714 O O . ILE A 1 92 ? -11.412 -3.609 9.670 1.00 90.19 92 ILE A O 1
ATOM 718 N N . TRP A 1 93 ? -12.636 -4.724 11.179 1.00 90.44 93 TRP A N 1
ATOM 719 C CA . TRP A 1 93 ? -12.185 -6.041 10.741 1.00 90.44 93 TRP A CA 1
ATOM 720 C C . TRP A 1 93 ? -12.484 -6.282 9.255 1.00 90.44 93 TRP A C 1
ATOM 722 O O . TRP A 1 93 ? -11.585 -6.686 8.515 1.00 90.44 93 TRP A O 1
ATOM 732 N N . LYS A 1 94 ? -13.703 -5.968 8.786 1.00 90.44 94 LYS A N 1
ATOM 733 C CA . LYS A 1 94 ? -14.068 -6.069 7.363 1.00 90.44 94 LYS A CA 1
ATOM 734 C C . LYS A 1 94 ? -13.173 -5.189 6.490 1.00 90.44 94 LYS A C 1
ATOM 736 O O . LYS A 1 94 ? -12.626 -5.694 5.511 1.00 90.44 94 LYS A O 1
ATOM 741 N N . MET A 1 95 ? -12.956 -3.924 6.855 1.00 93.38 95 MET A N 1
ATOM 742 C CA . MET A 1 95 ? -12.061 -3.037 6.100 1.00 93.38 95 MET A CA 1
ATOM 743 C C . MET A 1 95 ? -10.631 -3.586 6.053 1.00 93.38 95 MET A C 1
ATOM 745 O O . MET A 1 95 ? -10.060 -3.719 4.972 1.00 93.38 95 MET A O 1
ATOM 749 N N . ILE A 1 96 ? -10.076 -4.007 7.194 1.00 95.31 96 ILE A N 1
ATOM 750 C CA . ILE A 1 96 ? -8.736 -4.603 7.277 1.00 95.31 96 ILE A CA 1
ATOM 751 C C . ILE A 1 96 ? -8.633 -5.851 6.393 1.00 95.31 96 ILE A C 1
ATOM 753 O O . ILE A 1 96 ? -7.621 -6.026 5.713 1.00 95.31 96 ILE A O 1
ATOM 757 N N . THR A 1 97 ? -9.657 -6.713 6.357 1.00 95.06 97 THR A N 1
ATOM 758 C CA . THR A 1 97 ? -9.630 -7.924 5.514 1.00 95.06 97 THR A CA 1
ATOM 759 C C . THR A 1 97 ? -9.532 -7.611 4.022 1.00 95.06 97 THR A C 1
ATOM 761 O O . THR A 1 97 ? -8.935 -8.393 3.283 1.00 95.06 97 THR A O 1
ATOM 764 N N . VAL A 1 98 ? -10.044 -6.455 3.593 1.00 96.19 98 VAL A N 1
ATOM 765 C CA . VAL A 1 98 ? -9.970 -5.984 2.206 1.00 96.19 98 VAL A CA 1
ATOM 766 C C . VAL A 1 98 ? -8.669 -5.225 1.938 1.00 96.19 98 VAL A C 1
ATOM 768 O O . VAL A 1 98 ? -8.005 -5.489 0.940 1.00 96.19 98 VAL A O 1
ATOM 771 N N . VAL A 1 99 ? -8.266 -4.312 2.826 1.00 97.31 99 VAL A N 1
ATOM 772 C CA . VAL A 1 99 ? -7.113 -3.419 2.612 1.00 97.31 99 VAL A CA 1
ATOM 773 C C . VAL A 1 99 ? -5.778 -4.145 2.810 1.00 97.31 99 VAL A C 1
ATOM 775 O O . VAL A 1 99 ? -4.836 -3.943 2.043 1.00 97.31 99 VAL A O 1
ATOM 778 N N . LYS A 1 100 ? -5.671 -5.043 3.797 1.00 97.50 100 LYS A N 1
ATOM 779 C CA . LYS A 1 100 ? -4.407 -5.717 4.147 1.00 97.50 100 LYS A CA 1
ATOM 780 C C . LYS A 1 100 ? -3.791 -6.529 2.993 1.00 97.50 100 LYS A C 1
ATOM 782 O O . LYS A 1 100 ? -2.577 -6.425 2.800 1.00 97.50 100 LYS A O 1
ATOM 787 N N . PRO A 1 101 ? -4.551 -7.315 2.203 1.00 98.06 101 PRO A N 1
ATOM 788 C CA . PRO A 1 101 ? -4.017 -7.965 1.004 1.00 98.06 101 PRO A CA 1
ATOM 789 C C . PRO A 1 101 ? -3.512 -6.973 -0.050 1.00 98.06 101 PRO A C 1
ATOM 791 O O . PRO A 1 101 ? -2.513 -7.240 -0.711 1.00 98.06 101 PRO A O 1
ATOM 794 N N . ILE A 1 102 ? -4.161 -5.815 -0.184 1.00 98.06 102 ILE A N 1
ATOM 795 C CA . ILE A 1 102 ? -3.782 -4.786 -1.158 1.00 98.06 102 ILE A CA 1
ATOM 796 C C . ILE A 1 102 ? -2.451 -4.131 -0.755 1.00 98.06 102 ILE A C 1
ATOM 798 O O . ILE A 1 102 ? -1.584 -3.955 -1.611 1.00 98.06 102 ILE A O 1
ATOM 802 N N . ILE A 1 103 ? -2.241 -3.856 0.540 1.00 98.38 103 ILE A N 1
ATOM 803 C CA . ILE A 1 103 ? -0.948 -3.380 1.073 1.00 98.38 103 ILE A CA 1
ATOM 804 C C . ILE A 1 103 ? 0.178 -4.369 0.738 1.00 98.38 103 ILE A C 1
ATOM 806 O O . ILE A 1 103 ? 1.258 -3.973 0.290 1.00 98.38 103 ILE A O 1
ATOM 810 N N . ARG A 1 104 ? -0.067 -5.672 0.944 1.00 97.88 104 ARG A N 1
ATOM 811 C CA . ARG A 1 104 ? 0.910 -6.724 0.622 1.00 97.88 104 ARG A CA 1
ATOM 812 C C . ARG A 1 104 ? 1.239 -6.733 -0.865 1.00 97.88 104 ARG A C 1
ATOM 814 O O . ARG A 1 104 ? 2.415 -6.720 -1.213 1.00 97.88 104 ARG A O 1
ATOM 821 N N . GLN A 1 105 ? 0.219 -6.669 -1.720 1.00 97.44 105 GLN A N 1
ATOM 822 C CA . GLN A 1 105 ? 0.423 -6.614 -3.165 1.00 97.44 105 GLN A CA 1
ATOM 823 C C . GLN A 1 105 ? 1.248 -5.390 -3.577 1.00 97.44 105 GLN A C 1
ATOM 825 O O . GLN A 1 105 ? 2.191 -5.536 -4.346 1.00 97.44 105 GLN A O 1
ATOM 830 N N . LEU A 1 106 ? 0.956 -4.206 -3.023 1.00 98.06 106 LEU A N 1
ATOM 831 C CA . LEU A 1 106 ? 1.735 -2.998 -3.311 1.00 98.06 106 LEU A CA 1
ATOM 832 C C . LEU A 1 106 ? 3.204 -3.162 -2.897 1.00 98.06 106 LEU A C 1
ATOM 834 O O . LEU A 1 106 ? 4.095 -2.727 -3.617 1.00 98.06 106 LEU A O 1
ATOM 838 N N . THR A 1 107 ? 3.462 -3.828 -1.769 1.00 97.69 107 THR A N 1
ATOM 839 C CA . THR A 1 107 ? 4.828 -4.125 -1.307 1.00 97.69 107 THR A CA 1
ATOM 840 C C . THR A 1 107 ? 5.560 -5.051 -2.285 1.00 97.69 107 THR A C 1
ATOM 842 O O . THR A 1 107 ? 6.721 -4.814 -2.616 1.00 97.69 107 THR A O 1
ATOM 845 N N . GLU A 1 108 ? 4.892 -6.099 -2.773 1.00 96.50 108 GLU A N 1
ATOM 846 C CA . GLU A 1 108 ? 5.454 -7.034 -3.758 1.00 96.50 108 GLU A CA 1
ATOM 847 C C . GLU A 1 1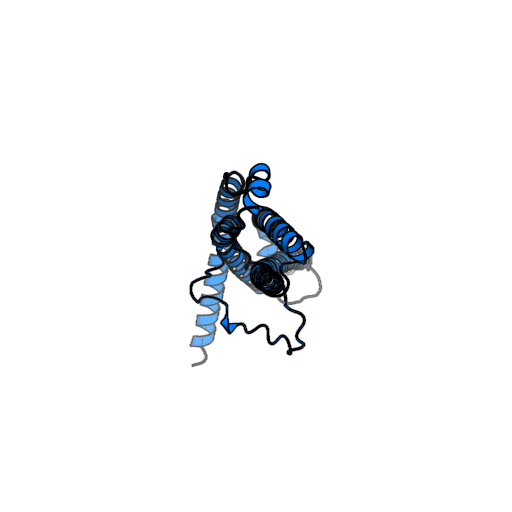08 ? 5.727 -6.365 -5.111 1.00 96.50 108 GLU A C 1
ATOM 849 O O . GLU A 1 108 ? 6.779 -6.593 -5.724 1.00 96.50 108 GLU A O 1
ATOM 854 N N . ASP A 1 109 ? 4.800 -5.521 -5.561 1.00 97.50 109 ASP A N 1
ATOM 855 C CA . ASP A 1 109 ? 4.916 -4.766 -6.803 1.00 97.50 109 ASP A CA 1
ATOM 856 C C . ASP A 1 109 ? 6.056 -3.745 -6.701 1.00 97.50 109 ASP A C 1
ATOM 858 O O . ASP A 1 109 ? 6.943 -3.738 -7.557 1.00 97.50 109 ASP A O 1
ATOM 862 N N . ALA A 1 110 ? 6.115 -2.963 -5.616 1.00 97.69 110 ALA A N 1
ATOM 863 C CA . ALA A 1 110 ? 7.197 -2.014 -5.357 1.00 97.69 110 ALA A CA 1
ATOM 864 C C . ALA A 1 110 ? 8.562 -2.715 -5.295 1.00 97.69 110 ALA A C 1
ATOM 866 O O . ALA A 1 110 ? 9.505 -2.290 -5.961 1.00 97.69 110 ALA A O 1
ATOM 867 N N . ASN A 1 111 ? 8.673 -3.850 -4.597 1.00 96.75 111 ASN A N 1
ATOM 868 C CA . ASN A 1 111 ? 9.923 -4.610 -4.554 1.00 96.75 111 ASN A CA 1
ATOM 869 C C . ASN A 1 111 ? 10.328 -5.150 -5.941 1.00 96.75 111 ASN A C 1
ATOM 871 O O . ASN A 1 111 ? 11.511 -5.146 -6.287 1.00 96.75 111 ASN A O 1
ATOM 875 N N . THR A 1 112 ? 9.359 -5.577 -6.757 1.00 97.12 112 THR A N 1
ATOM 876 C CA . THR A 1 112 ? 9.608 -6.010 -8.143 1.00 97.12 112 THR A CA 1
ATOM 877 C C . THR A 1 112 ? 10.139 -4.850 -8.994 1.00 97.12 112 THR A C 1
ATOM 879 O O . THR A 1 112 ? 11.121 -5.021 -9.718 1.00 97.12 112 THR A O 1
ATOM 882 N N . LEU A 1 113 ? 9.537 -3.663 -8.881 1.00 97.69 113 LEU A N 1
ATOM 883 C CA . LEU A 1 113 ? 9.959 -2.457 -9.598 1.00 97.69 113 LEU A CA 1
ATOM 884 C C . LEU A 1 113 ? 11.322 -1.937 -9.141 1.00 97.69 113 LEU A C 1
ATOM 886 O O . LEU A 1 113 ? 12.146 -1.577 -9.977 1.00 97.69 113 LEU A O 1
ATOM 890 N N . LYS A 1 114 ? 11.592 -1.958 -7.835 1.00 97.56 114 LYS A N 1
ATOM 891 C CA . LYS A 1 114 ? 12.891 -1.605 -7.255 1.00 97.56 114 LYS A CA 1
ATOM 892 C C . LYS A 1 114 ? 13.998 -2.444 -7.884 1.00 97.56 114 LYS A C 1
ATOM 894 O O . LYS A 1 114 ? 14.961 -1.903 -8.423 1.00 97.56 114 LYS A O 1
ATOM 899 N N . MET A 1 115 ? 13.820 -3.767 -7.893 1.00 97.25 115 MET A N 1
ATOM 900 C CA . MET A 1 115 ? 14.792 -4.672 -8.505 1.00 97.25 115 MET A CA 1
ATOM 901 C C . MET A 1 115 ? 14.913 -4.466 -10.012 1.00 97.25 115 MET A C 1
ATOM 903 O O . MET A 1 115 ? 16.016 -4.556 -10.544 1.00 97.25 115 MET A O 1
ATOM 907 N N . TRP A 1 116 ? 13.812 -4.151 -10.697 1.00 97.38 116 TRP A N 1
ATOM 908 C CA . TRP A 1 116 ? 13.857 -3.800 -12.111 1.00 97.38 116 TRP A CA 1
ATOM 909 C C . TRP A 1 116 ? 14.743 -2.579 -12.359 1.00 97.38 116 TRP A C 1
ATOM 911 O O . TRP A 1 116 ? 15.667 -2.680 -13.156 1.00 97.38 116 TRP A O 1
ATOM 921 N N . ILE A 1 117 ? 14.533 -1.468 -11.643 1.00 97.25 117 ILE A N 1
ATOM 922 C CA . ILE A 1 117 ? 15.352 -0.259 -11.813 1.00 97.25 117 ILE A CA 1
ATOM 923 C C . ILE A 1 117 ? 16.821 -0.569 -11.520 1.00 97.25 117 ILE A C 1
ATOM 925 O O . ILE A 1 117 ? 17.673 -0.250 -12.343 1.00 97.25 117 ILE A O 1
ATOM 929 N N . VAL A 1 118 ? 17.114 -1.242 -10.400 1.00 96.25 118 VAL A N 1
ATOM 930 C CA . VAL A 1 118 ? 18.487 -1.595 -9.995 1.00 96.25 118 VAL A CA 1
ATOM 931 C C . VAL A 1 118 ? 19.210 -2.404 -11.077 1.00 96.25 118 VAL A C 1
ATOM 933 O O . VAL A 1 118 ? 20.382 -2.152 -11.340 1.00 96.25 118 VAL A O 1
ATOM 936 N N . LEU A 1 119 ? 18.524 -3.338 -11.743 1.00 95.06 119 LEU A N 1
ATOM 937 C CA . LEU A 1 119 ? 19.101 -4.119 -12.843 1.00 95.06 119 LEU A CA 1
ATOM 938 C C . LEU A 1 119 ? 19.333 -3.301 -14.124 1.00 95.06 119 LEU A C 1
ATOM 940 O O . LEU A 1 119 ? 20.170 -3.688 -14.938 1.00 95.06 119 LEU A O 1
ATOM 944 N N . MET A 1 120 ? 18.606 -2.196 -14.311 1.00 94.69 120 MET A N 1
ATOM 945 C CA . MET A 1 120 ? 18.763 -1.294 -15.458 1.00 94.69 120 MET A CA 1
ATOM 946 C C . MET A 1 120 ? 19.806 -0.192 -15.213 1.00 94.69 120 MET A C 1
ATOM 948 O O . MET A 1 120 ? 20.162 0.522 -16.156 1.00 94.69 120 MET A O 1
ATOM 952 N N . VAL A 1 121 ? 20.303 -0.023 -13.981 1.00 94.31 121 VAL A N 1
ATOM 953 C CA . VAL A 1 121 ? 21.371 0.943 -13.680 1.00 94.31 121 VAL A CA 1
ATOM 954 C C . VAL A 1 121 ? 22.674 0.485 -14.353 1.00 94.31 121 VAL A C 1
ATOM 956 O O . VAL A 1 121 ? 23.144 -0.629 -14.105 1.00 94.31 121 VAL A O 1
ATOM 959 N N . PRO A 1 122 ? 23.288 1.316 -15.215 1.00 94.06 122 PRO A N 1
ATOM 960 C CA . PRO A 1 122 ? 24.506 0.960 -15.921 1.00 94.06 122 PRO A CA 1
ATOM 961 C C . PRO A 1 122 ? 25.725 1.079 -15.000 1.00 94.06 122 PRO A C 1
ATOM 963 O O . PRO A 1 122 ? 25.679 1.656 -13.913 1.00 94.06 122 PRO A O 1
ATOM 966 N N . LYS A 1 123 ? 26.871 0.582 -15.472 1.00 93.56 123 LYS A N 1
ATOM 967 C CA . LYS A 1 123 ? 28.163 0.761 -14.796 1.00 93.56 123 LYS A CA 1
ATOM 968 C C . LYS A 1 123 ? 28.440 2.247 -14.535 1.00 93.56 123 LYS A C 1
ATOM 970 O O . LYS A 1 123 ? 28.225 3.060 -15.423 1.00 93.56 123 LYS A O 1
ATOM 975 N N . VAL A 1 124 ? 28.977 2.603 -13.370 1.00 91.56 124 VAL A N 1
ATOM 976 C CA . VAL A 1 124 ? 29.379 3.987 -13.050 1.00 91.56 124 VAL A CA 1
ATOM 977 C C . VAL A 1 124 ? 30.462 4.483 -14.016 1.00 91.56 124 VAL A C 1
ATOM 979 O O . VAL A 1 124 ? 31.458 3.791 -14.229 1.00 91.56 124 VAL A O 1
ATOM 982 N N . GLU A 1 125 ? 30.254 5.667 -14.597 1.00 89.00 125 GLU A N 1
ATOM 983 C CA . GLU A 1 125 ? 31.162 6.330 -15.544 1.00 89.00 125 GLU A CA 1
ATOM 984 C C . GLU A 1 125 ? 31.117 7.856 -15.345 1.00 89.00 125 GLU A C 1
ATOM 986 O O . GLU A 1 125 ? 30.138 8.397 -14.814 1.00 89.00 125 GLU A O 1
ATOM 991 N N . ASP A 1 126 ? 32.175 8.542 -15.781 1.00 85.06 126 ASP A N 1
ATOM 992 C CA . ASP A 1 126 ? 32.255 10.003 -15.770 1.00 85.06 126 ASP A CA 1
ATOM 993 C C . ASP A 1 126 ? 31.472 10.588 -16.958 1.00 85.06 126 ASP A C 1
ATOM 995 O O . ASP A 1 126 ? 31.824 10.378 -18.118 1.00 85.06 126 ASP A O 1
ATOM 999 N N . GLY A 1 127 ? 30.417 11.354 -16.668 1.00 87.38 127 GLY A N 1
ATOM 1000 C CA . GLY A 1 127 ? 29.566 11.993 -17.683 1.00 87.38 127 GLY A CA 1
ATOM 1001 C C . GLY A 1 127 ? 28.347 11.163 -18.121 1.00 87.38 127 GLY A C 1
ATOM 1002 O O . GLY A 1 127 ? 28.172 10.018 -17.727 1.00 87.38 127 GLY A O 1
ATOM 1003 N N . ASP A 1 128 ? 27.447 11.793 -18.889 1.00 89.75 128 ASP A N 1
ATOM 1004 C CA . ASP A 1 128 ? 26.172 11.218 -19.382 1.00 89.75 128 ASP A CA 1
ATOM 1005 C C . ASP A 1 128 ? 25.290 10.547 -18.303 1.00 89.75 128 ASP A C 1
ATOM 1007 O O . ASP A 1 128 ? 24.639 9.526 -18.516 1.00 89.75 128 ASP A O 1
ATOM 1011 N N . ASN A 1 129 ? 25.253 11.136 -17.104 1.00 93.19 129 ASN A N 1
ATOM 1012 C CA . ASN A 1 129 ? 24.545 10.567 -15.953 1.00 93.19 129 ASN A CA 1
ATOM 1013 C C . ASN A 1 129 ? 23.104 11.078 -15.787 1.00 93.19 129 ASN A C 1
ATOM 1015 O O . ASN A 1 129 ? 22.446 10.713 -14.819 1.00 93.19 129 ASN A O 1
ATOM 1019 N N . PHE A 1 130 ? 22.568 11.870 -16.726 1.00 95.00 130 PHE A N 1
ATOM 1020 C CA . PHE A 1 130 ? 21.198 12.395 -16.618 1.00 95.00 130 PHE A CA 1
ATOM 1021 C C . PHE A 1 130 ? 20.153 11.276 -16.516 1.00 95.00 130 PHE A C 1
ATOM 1023 O O . PHE A 1 130 ? 19.306 11.300 -15.626 1.00 95.00 130 PHE A O 1
ATOM 1030 N N . GLY A 1 131 ? 20.214 10.268 -17.395 1.00 95.94 131 GLY A N 1
ATOM 1031 C CA . GLY A 1 131 ? 19.273 9.147 -17.324 1.00 95.94 131 GLY A CA 1
ATOM 1032 C C . GLY A 1 131 ? 19.461 8.300 -16.067 1.00 95.94 131 GLY A C 1
ATOM 1033 O O . GLY A 1 131 ? 18.479 7.815 -15.516 1.00 95.94 131 GLY A O 1
ATOM 1034 N N . VAL A 1 132 ? 20.695 8.200 -15.560 1.00 96.62 132 VAL A N 1
ATOM 1035 C CA . VAL A 1 132 ? 20.975 7.544 -14.275 1.00 96.62 132 VAL A CA 1
ATOM 1036 C C . VAL A 1 132 ? 20.321 8.327 -13.132 1.00 96.62 132 VAL A C 1
ATOM 1038 O O . VAL A 1 132 ? 19.675 7.731 -12.281 1.00 96.62 132 VAL A O 1
ATOM 1041 N N . SER A 1 133 ? 20.376 9.662 -13.136 1.00 96.94 133 SER A N 1
ATOM 1042 C CA . SER A 1 133 ? 19.652 10.485 -12.156 1.00 96.94 133 SER A CA 1
ATOM 1043 C C . SER A 1 133 ? 18.136 10.271 -12.220 1.00 96.94 133 SER A C 1
ATOM 1045 O O . SER A 1 133 ? 17.497 10.181 -11.175 1.00 96.94 133 SER A O 1
ATOM 1047 N N . VAL A 1 134 ? 17.558 10.119 -13.419 1.00 97.62 134 VAL A N 1
ATOM 1048 C CA . VAL A 1 134 ? 16.131 9.774 -13.583 1.00 97.62 134 VAL A CA 1
ATOM 1049 C C . VAL A 1 134 ? 15.816 8.401 -12.975 1.00 97.62 134 VAL A C 1
ATOM 1051 O O . VAL A 1 134 ? 14.800 8.258 -12.290 1.00 97.62 134 VAL A O 1
ATOM 1054 N N . GLN A 1 135 ? 16.690 7.406 -13.170 1.00 97.88 135 GLN A N 1
ATOM 1055 C CA . GLN A 1 135 ? 16.562 6.095 -12.522 1.00 97.88 135 GLN A CA 1
ATOM 1056 C C . GLN A 1 135 ? 16.612 6.216 -10.996 1.00 97.88 135 GLN A C 1
ATOM 1058 O O . GLN A 1 135 ? 15.748 5.656 -10.332 1.00 97.88 135 GLN A O 1
ATOM 1063 N N . MET A 1 136 ? 17.555 6.984 -10.442 1.00 97.62 136 MET A N 1
ATOM 1064 C CA . MET A 1 136 ? 17.694 7.150 -8.989 1.00 97.62 136 MET A CA 1
ATOM 1065 C C . MET A 1 136 ? 16.497 7.860 -8.351 1.00 97.62 136 MET A C 1
ATOM 1067 O O . MET A 1 136 ? 16.039 7.441 -7.294 1.00 97.62 136 MET A O 1
ATOM 1071 N N . ILE A 1 137 ? 15.954 8.896 -8.998 1.00 97.62 137 ILE A N 1
ATOM 1072 C CA . ILE A 1 137 ? 14.742 9.581 -8.516 1.00 97.62 137 ILE A CA 1
ATOM 1073 C C . ILE A 1 137 ? 13.551 8.618 -8.536 1.00 97.62 137 ILE A C 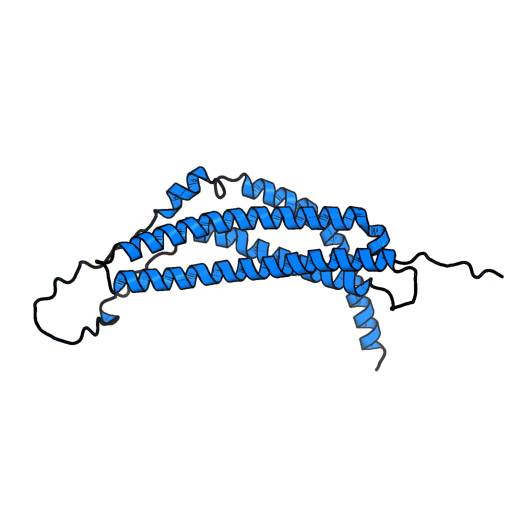1
ATOM 1075 O O . ILE A 1 137 ? 12.813 8.521 -7.564 1.00 97.62 137 ILE A O 1
ATOM 1079 N N . THR A 1 138 ? 13.394 7.857 -9.622 1.00 98.06 138 THR A N 1
ATOM 1080 C CA . THR A 1 138 ? 12.310 6.869 -9.732 1.00 98.06 138 THR A CA 1
ATOM 1081 C C . THR A 1 138 ? 12.460 5.755 -8.698 1.00 98.06 138 THR A C 1
ATOM 1083 O O . THR A 1 138 ? 11.470 5.310 -8.126 1.00 98.06 138 THR A O 1
ATOM 1086 N N . LEU A 1 139 ? 13.694 5.322 -8.430 1.00 98.38 139 LEU A N 1
ATOM 1087 C CA . LEU A 1 139 ? 14.001 4.328 -7.408 1.00 98.38 139 LEU A CA 1
ATOM 1088 C C . LEU A 1 139 ? 13.602 4.819 -6.015 1.00 98.38 139 LEU A C 1
ATOM 1090 O O . LEU A 1 139 ? 12.940 4.076 -5.298 1.00 98.38 139 LEU A O 1
ATOM 1094 N N . ALA A 1 140 ? 13.934 6.065 -5.673 1.00 98.44 140 ALA A N 1
ATOM 1095 C CA . ALA A 1 140 ? 13.583 6.654 -4.384 1.00 98.44 140 ALA A CA 1
ATOM 1096 C C . ALA A 1 140 ? 12.060 6.674 -4.151 1.00 98.44 140 ALA A C 1
ATOM 1098 O O . ALA A 1 140 ? 11.601 6.300 -3.077 1.00 98.44 140 ALA A O 1
ATOM 1099 N N . GLU A 1 141 ? 11.266 7.017 -5.170 1.00 98.44 141 GLU A N 1
ATOM 1100 C CA . GLU A 1 141 ? 9.795 6.993 -5.075 1.00 98.44 141 GLU A CA 1
ATOM 1101 C C . GLU A 1 141 ? 9.228 5.573 -4.882 1.00 98.44 141 GLU A C 1
ATOM 1103 O O . GLU A 1 141 ? 8.248 5.360 -4.157 1.00 98.44 141 GLU A O 1
ATOM 1108 N N . VAL A 1 142 ? 9.850 4.570 -5.510 1.00 98.44 142 VAL A N 1
ATOM 1109 C CA . VAL A 1 142 ? 9.480 3.158 -5.322 1.00 98.44 142 VAL A CA 1
ATOM 1110 C C . VAL A 1 142 ? 9.844 2.679 -3.912 1.00 98.44 142 VAL A C 1
ATOM 1112 O O . VAL A 1 142 ? 9.041 1.991 -3.278 1.00 98.44 142 VAL A O 1
ATOM 1115 N N . GLU A 1 143 ? 11.022 3.046 -3.406 1.00 98.31 143 GLU A N 1
ATOM 1116 C CA . GLU A 1 143 ? 11.471 2.714 -2.048 1.00 98.31 143 GLU A CA 1
ATOM 1117 C C . GLU A 1 143 ? 10.596 3.378 -0.979 1.00 98.31 143 GLU A C 1
ATOM 1119 O O . GLU A 1 143 ? 10.218 2.724 -0.004 1.00 98.31 143 GLU A O 1
ATOM 1124 N N . GLU A 1 144 ? 10.202 4.634 -1.192 1.00 98.50 144 GLU A N 1
ATOM 1125 C CA . GLU A 1 144 ? 9.265 5.335 -0.314 1.00 98.50 144 GLU A CA 1
ATOM 1126 C C . GLU A 1 144 ? 7.901 4.638 -0.305 1.00 98.50 144 GLU A C 1
ATOM 1128 O O . GLU A 1 144 ? 7.352 4.351 0.759 1.00 98.50 144 GLU A O 1
ATOM 1133 N N . THR A 1 145 ? 7.385 4.252 -1.476 1.00 98.44 145 THR A N 1
ATOM 1134 C CA . THR A 1 145 ? 6.132 3.485 -1.576 1.00 98.44 145 THR A CA 1
ATOM 1135 C C . THR A 1 145 ? 6.204 2.164 -0.799 1.00 98.44 145 THR A C 1
ATOM 1137 O O . THR A 1 145 ? 5.264 1.804 -0.086 1.00 98.44 145 THR A O 1
ATOM 1140 N N . GLU A 1 146 ? 7.324 1.442 -0.894 1.00 97.94 146 GLU A N 1
ATOM 1141 C CA . GLU A 1 146 ? 7.549 0.209 -0.134 1.00 97.94 146 GLU A CA 1
ATOM 1142 C C . GLU A 1 146 ? 7.607 0.470 1.385 1.00 97.94 146 GLU A C 1
ATOM 1144 O O . GLU A 1 146 ? 7.045 -0.298 2.172 1.00 97.94 146 GLU A O 1
ATOM 1149 N N . SER A 1 147 ? 8.272 1.551 1.804 1.00 98.25 147 SER A N 1
ATOM 1150 C CA . SER A 1 147 ? 8.375 1.979 3.205 1.00 98.25 147 SER A CA 1
ATOM 1151 C C . SER A 1 147 ? 7.001 2.307 3.797 1.00 98.25 147 SER A C 1
ATOM 1153 O O . SER A 1 147 ? 6.621 1.766 4.842 1.00 98.25 147 SER A O 1
ATOM 1155 N N . MET A 1 148 ? 6.204 3.108 3.086 1.00 98.25 148 MET A N 1
ATOM 1156 C CA . MET A 1 148 ? 4.837 3.452 3.479 1.00 98.25 148 MET A CA 1
ATOM 1157 C C . MET A 1 148 ? 3.957 2.206 3.617 1.00 98.25 148 MET A C 1
ATOM 1159 O O . MET A 1 148 ? 3.291 2.037 4.638 1.00 98.25 148 MET A O 1
ATOM 1163 N N . ALA A 1 149 ? 4.018 1.280 2.653 1.00 98.12 149 ALA A N 1
ATOM 1164 C CA . ALA A 1 149 ? 3.242 0.043 2.699 1.00 98.12 149 ALA A CA 1
ATOM 1165 C C . ALA A 1 149 ? 3.563 -0.811 3.939 1.00 98.12 149 ALA A C 1
ATOM 1167 O O . ALA A 1 149 ? 2.654 -1.309 4.614 1.00 98.12 149 ALA A O 1
ATOM 1168 N N . LYS A 1 150 ? 4.846 -0.929 4.303 1.00 96.62 150 LYS A N 1
ATOM 1169 C CA . LYS A 1 150 ? 5.268 -1.611 5.539 1.00 96.62 150 LYS A CA 1
ATOM 1170 C C . LYS A 1 150 ? 4.743 -0.900 6.786 1.00 96.62 150 LYS A C 1
ATOM 1172 O O . LYS A 1 150 ? 4.271 -1.565 7.710 1.00 96.62 150 LYS A O 1
ATOM 1177 N N . ASN A 1 151 ? 4.779 0.432 6.807 1.00 98.19 151 ASN A N 1
ATOM 1178 C CA . ASN A 1 151 ? 4.265 1.223 7.924 1.00 98.19 151 ASN A CA 1
ATOM 1179 C C . ASN A 1 151 ? 2.753 1.044 8.105 1.00 98.19 151 ASN A C 1
ATOM 1181 O O . ASN A 1 151 ? 2.309 0.809 9.230 1.00 98.19 151 ASN A O 1
ATOM 1185 N N . TRP A 1 152 ? 1.969 1.052 7.024 1.00 98.31 152 TRP A N 1
ATOM 1186 C CA . TRP A 1 152 ? 0.530 0.777 7.090 1.00 98.31 152 TRP A CA 1
ATOM 1187 C C . TRP A 1 152 ? 0.239 -0.637 7.603 1.00 98.31 152 TRP A C 1
ATOM 1189 O O . TRP A 1 152 ? -0.628 -0.824 8.458 1.00 98.31 152 TRP A O 1
ATOM 1199 N N . PHE A 1 153 ? 1.000 -1.640 7.148 1.00 97.12 153 PHE A N 1
ATOM 1200 C CA . PHE A 1 153 ? 0.861 -3.010 7.644 1.00 97.12 153 PHE A CA 1
ATOM 1201 C C . PHE A 1 153 ? 1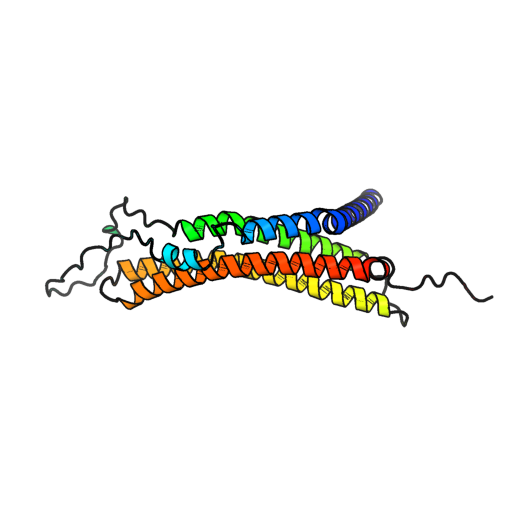.136 -3.110 9.153 1.00 97.12 153 PHE A C 1
ATOM 1203 O O . PHE A 1 153 ? 0.397 -3.778 9.878 1.00 97.12 153 PHE A O 1
ATOM 1210 N N . ASN A 1 154 ? 2.171 -2.418 9.638 1.00 97.00 154 ASN A N 1
ATOM 1211 C CA . ASN A 1 154 ? 2.488 -2.343 11.063 1.00 97.00 154 ASN A CA 1
ATOM 1212 C C . ASN A 1 154 ? 1.403 -1.601 11.858 1.00 97.00 154 ASN A C 1
ATOM 1214 O O . ASN A 1 154 ? 1.098 -2.004 12.981 1.00 97.00 154 ASN A O 1
ATOM 1218 N N . GLY A 1 155 ? 0.796 -0.560 11.277 1.00 97.19 155 GLY A N 1
ATOM 1219 C CA . GLY A 1 155 ? -0.336 0.167 11.857 1.00 97.19 155 GLY A CA 1
ATOM 1220 C C . GLY A 1 155 ? -1.510 -0.754 12.190 1.00 97.19 155 GLY A C 1
ATOM 1221 O O . GLY A 1 155 ? -1.969 -0.761 13.330 1.00 97.19 155 GLY A O 1
ATOM 1222 N N . ILE A 1 156 ? -1.885 -1.632 11.252 1.00 96.75 156 ILE A N 1
ATOM 1223 C CA . ILE A 1 156 ? -2.943 -2.639 11.452 1.00 96.75 156 ILE A CA 1
ATOM 1224 C C . ILE A 1 156 ? -2.635 -3.546 12.652 1.00 96.75 156 ILE A C 1
ATOM 1226 O O . ILE A 1 156 ? -3.515 -3.856 13.452 1.00 96.75 156 ILE A O 1
ATOM 1230 N N . CYS A 1 157 ? -1.387 -4.001 12.792 1.00 95.12 157 CYS A N 1
ATOM 1231 C CA . CYS A 1 157 ? -0.992 -4.837 13.927 1.00 95.12 157 CYS A CA 1
ATOM 1232 C C . CYS A 1 157 ? -1.057 -4.062 15.252 1.00 95.12 157 CYS A C 1
ATOM 1234 O O . CYS A 1 157 ? -1.541 -4.595 16.250 1.00 95.12 157 CYS A O 1
ATOM 1236 N N . ARG A 1 158 ? -0.600 -2.802 15.256 1.00 97.06 158 ARG A N 1
ATOM 1237 C CA . ARG A 1 158 ? -0.634 -1.929 16.437 1.00 97.06 158 ARG A CA 1
ATOM 1238 C C . ARG A 1 158 ? -2.055 -1.653 16.908 1.00 97.06 158 ARG A C 1
ATOM 1240 O O . ARG A 1 158 ? -2.267 -1.643 18.113 1.00 97.06 158 ARG A O 1
ATOM 1247 N N . TYR A 1 159 ? -3.008 -1.480 15.994 1.00 96.56 159 TYR A N 1
ATOM 1248 C CA . TYR A 1 159 ? -4.413 -1.293 16.351 1.00 96.56 159 TYR A CA 1
ATOM 1249 C C . TYR A 1 159 ? -4.938 -2.437 17.224 1.00 96.56 159 TYR A C 1
ATOM 1251 O O . TYR A 1 159 ? -5.457 -2.185 18.306 1.00 96.56 159 TYR A O 1
ATOM 1259 N N . PHE A 1 160 ? -4.742 -3.695 16.814 1.00 94.38 160 PHE A N 1
ATOM 1260 C CA . PHE A 1 160 ? -5.234 -4.836 17.595 1.00 94.38 160 PHE A CA 1
ATOM 1261 C C . PHE A 1 160 ? -4.576 -4.943 18.973 1.00 94.38 160 PHE A C 1
ATOM 1263 O O . PHE A 1 160 ? -5.258 -5.275 19.939 1.00 94.38 160 PHE A O 1
ATOM 1270 N N . LEU A 1 161 ? -3.276 -4.650 19.067 1.00 95.62 161 LEU A N 1
ATOM 1271 C CA . LEU A 1 161 ? -2.554 -4.669 20.341 1.00 95.62 161 LEU A CA 1
ATOM 1272 C C . LEU A 1 161 ? -3.060 -3.576 21.288 1.00 95.62 161 LEU A C 1
ATOM 1274 O O . LEU A 1 161 ? -3.430 -3.884 22.415 1.00 95.62 161 LEU A O 1
ATOM 1278 N N . LEU A 1 162 ? -3.147 -2.332 20.809 1.00 96.19 162 LEU A N 1
ATOM 1279 C CA . LEU A 1 162 ? -3.642 -1.205 21.604 1.00 96.19 162 LEU A CA 1
ATOM 1280 C C . LEU A 1 162 ? -5.100 -1.407 22.016 1.00 96.19 162 LEU A C 1
ATOM 1282 O O . LEU A 1 162 ? -5.473 -1.138 23.152 1.00 96.19 162 LEU A O 1
ATOM 1286 N N . ARG A 1 163 ? -5.931 -1.937 21.116 1.00 93.88 163 ARG A N 1
ATOM 1287 C CA . ARG A 1 163 ? -7.328 -2.228 21.431 1.00 93.88 163 ARG A CA 1
ATOM 1288 C C . ARG A 1 163 ? -7.449 -3.284 22.526 1.00 93.88 163 ARG A C 1
ATOM 1290 O O . ARG A 1 163 ? -8.261 -3.125 23.429 1.00 93.88 163 ARG A O 1
ATOM 1297 N N . ALA A 1 164 ? -6.651 -4.351 22.458 1.00 92.19 164 ALA A N 1
ATOM 1298 C CA . ALA A 1 164 ? -6.627 -5.382 23.493 1.00 92.19 164 ALA A CA 1
ATOM 1299 C C . ALA A 1 164 ? -6.151 -4.829 24.846 1.00 92.19 164 ALA A C 1
ATOM 1301 O O . ALA A 1 164 ? -6.716 -5.181 25.881 1.00 92.19 164 ALA A O 1
ATOM 1302 N N . GLU A 1 165 ? -5.156 -3.941 24.834 1.00 93.62 165 GLU A N 1
ATOM 1303 C CA . GLU A 1 165 ? -4.653 -3.253 26.025 1.00 93.62 165 GLU A CA 1
ATOM 1304 C C . GLU A 1 165 ? -5.747 -2.402 26.685 1.00 93.62 165 GLU A C 1
ATOM 1306 O O . GLU A 1 165 ? -6.063 -2.628 27.851 1.00 93.62 165 GLU A O 1
ATOM 1311 N N . ILE A 1 166 ? -6.417 -1.527 25.924 1.00 92.31 166 ILE A N 1
ATOM 1312 C CA . ILE A 1 166 ? -7.509 -0.682 26.440 1.00 92.31 166 ILE A CA 1
ATOM 1313 C C . ILE A 1 166 ? -8.663 -1.536 26.984 1.00 92.31 166 ILE A C 1
ATOM 1315 O O . ILE A 1 166 ? -9.177 -1.263 28.065 1.00 92.31 166 ILE A O 1
ATOM 1319 N N . ILE A 1 167 ? -9.055 -2.605 26.280 1.00 88.94 167 ILE A N 1
ATOM 1320 C CA . ILE A 1 167 ? -10.120 -3.515 26.739 1.00 88.94 167 ILE A CA 1
ATOM 1321 C C . ILE A 1 167 ? -9.734 -4.228 28.042 1.00 88.94 167 ILE A C 1
ATOM 1323 O O . ILE A 1 167 ? -10.597 -4.460 28.892 1.00 88.94 167 ILE A O 1
ATOM 1327 N N . SER A 1 168 ? -8.458 -4.577 28.206 1.00 87.69 168 SER A N 1
ATOM 1328 C CA . SER A 1 168 ? -7.954 -5.184 29.442 1.00 87.69 168 SER A CA 1
ATOM 1329 C C . SER A 1 168 ? -7.990 -4.175 30.592 1.00 87.69 168 SER A C 1
ATOM 1331 O O . SER A 1 168 ? -8.451 -4.512 31.680 1.00 87.69 168 SER A O 1
ATOM 1333 N N . SER A 1 169 ? -7.600 -2.922 30.339 1.00 89.12 169 SER A N 1
ATOM 1334 C CA . SER A 1 169 ? -7.720 -1.832 31.314 1.00 89.12 169 SER A CA 1
ATOM 1335 C C . SER A 1 169 ? -9.174 -1.544 31.696 1.00 89.12 169 SER A C 1
ATOM 1337 O O . SER A 1 169 ? -9.455 -1.365 32.874 1.00 89.12 169 SER A O 1
ATOM 1339 N N . LEU A 1 170 ? -10.112 -1.588 30.744 1.00 85.69 170 LEU A N 1
ATOM 1340 C CA . LEU A 1 170 ? -11.552 -1.475 31.013 1.00 85.69 170 LEU A CA 1
ATOM 1341 C C . LEU A 1 170 ? -12.081 -2.585 31.916 1.00 85.69 170 LEU A C 1
ATOM 1343 O O . LEU A 1 170 ? -12.949 -2.337 32.747 1.00 85.69 170 LEU A O 1
ATOM 1347 N N . ALA A 1 171 ? -11.582 -3.812 31.740 1.00 83.12 171 ALA A N 1
ATOM 1348 C CA . ALA A 1 171 ? -11.969 -4.934 32.588 1.00 83.12 171 ALA A CA 1
ATOM 1349 C C . ALA A 1 171 ? -11.483 -4.747 34.032 1.00 83.12 171 ALA A C 1
ATOM 1351 O O . ALA A 1 171 ? -12.210 -5.075 34.962 1.00 83.12 171 ALA A O 1
ATOM 1352 N N . GLN A 1 172 ? -10.263 -4.227 34.201 1.00 84.81 172 GLN A N 1
ATOM 1353 C CA . GLN A 1 172 ? -9.643 -4.015 35.513 1.00 84.81 172 GLN A CA 1
ATOM 1354 C C . GLN A 1 172 ? -10.189 -2.770 36.227 1.00 84.81 172 GLN A C 1
ATOM 1356 O O . GLN A 1 172 ? -10.339 -2.777 37.445 1.00 84.81 172 GLN A O 1
ATOM 1361 N N . PHE A 1 173 ? -10.504 -1.710 35.478 1.00 86.81 173 PHE A N 1
ATOM 1362 C CA . PHE A 1 173 ? -10.895 -0.404 36.011 1.00 86.81 173 PHE A CA 1
ATOM 1363 C C . PHE A 1 173 ? -12.182 0.120 35.343 1.00 86.81 173 PHE A C 1
ATOM 1365 O O . PHE A 1 173 ? -12.151 1.145 34.656 1.00 86.81 173 PHE A O 1
ATOM 1372 N N . PRO A 1 174 ? -13.337 -0.546 35.540 1.00 82.38 174 PRO A N 1
ATOM 1373 C CA . PRO A 1 174 ? -14.581 -0.227 34.827 1.00 82.38 174 PRO A CA 1
ATOM 1374 C C . PRO A 1 174 ? -15.159 1.161 35.149 1.00 82.38 174 PRO A C 1
ATOM 1376 O O . PRO A 1 174 ? -15.974 1.677 34.391 1.00 82.38 174 PRO A O 1
ATOM 1379 N N . TYR A 1 175 ? -14.740 1.775 36.259 1.00 87.00 175 TYR A N 1
ATOM 1380 C CA . TYR A 1 175 ? -15.175 3.101 36.712 1.00 87.00 175 TYR A CA 1
ATOM 1381 C C . TYR A 1 175 ? -14.394 4.267 36.081 1.00 87.00 175 TYR A C 1
ATOM 1383 O O . TYR A 1 175 ? -14.744 5.424 36.304 1.00 87.00 175 TYR A O 1
ATOM 1391 N N . ILE A 1 176 ? -13.326 3.994 35.323 1.00 89.19 176 ILE A N 1
ATOM 1392 C CA . ILE A 1 176 ? -12.562 5.030 34.619 1.00 89.19 176 ILE A CA 1
ATOM 1393 C C . ILE A 1 176 ? -13.162 5.210 33.221 1.00 89.19 176 ILE A C 1
ATOM 1395 O O . ILE A 1 176 ? -12.848 4.468 32.289 1.00 89.19 176 ILE A O 1
ATOM 1399 N N . GLU A 1 177 ? -14.018 6.221 33.075 1.00 88.75 177 GLU A N 1
ATOM 1400 C CA . GLU A 1 177 ? -14.710 6.545 31.816 1.00 88.75 177 GLU A CA 1
ATOM 1401 C C . GLU A 1 177 ? -13.738 6.841 30.657 1.00 88.75 177 GLU A C 1
ATOM 1403 O O . GLU A 1 177 ? -14.027 6.514 29.505 1.00 88.75 177 GLU A O 1
ATOM 1408 N N . ASP A 1 178 ? -12.542 7.370 30.949 1.00 93.31 178 ASP A N 1
ATOM 1409 C CA . ASP A 1 178 ? -11.515 7.656 29.937 1.00 93.31 178 ASP A CA 1
ATOM 1410 C C . ASP A 1 178 ? -11.091 6.411 29.147 1.00 93.31 178 ASP A C 1
ATOM 1412 O O . ASP A 1 178 ? -10.770 6.517 27.963 1.00 93.31 178 ASP A O 1
ATOM 1416 N N . TYR A 1 179 ? -11.115 5.215 29.749 1.00 90.19 179 TYR A N 1
ATOM 1417 C CA . TYR A 1 179 ? -10.801 3.993 29.009 1.00 90.19 179 TYR A CA 1
ATOM 1418 C C . TYR A 1 179 ? -11.899 3.621 28.004 1.00 90.19 179 TYR A C 1
ATOM 1420 O O . TYR A 1 179 ? -11.590 3.071 26.946 1.00 90.19 179 TYR A O 1
ATOM 1428 N N . GLN A 1 180 ? -13.167 3.937 28.297 1.00 87.31 180 GLN A N 1
ATOM 1429 C CA . GLN A 1 180 ? -14.273 3.702 27.361 1.00 87.31 180 GLN A CA 1
ATOM 1430 C C . GLN A 1 180 ? -14.130 4.660 26.186 1.00 87.31 180 GLN A C 1
ATOM 1432 O O . GLN A 1 180 ? -14.132 4.237 25.029 1.00 87.31 180 GLN A O 1
ATOM 1437 N N . ARG A 1 181 ? -13.875 5.937 26.493 1.00 89.44 181 ARG A N 1
ATOM 1438 C CA . ARG A 1 181 ? -13.649 6.963 25.479 1.00 89.44 181 ARG A CA 1
ATOM 1439 C C . ARG A 1 181 ? -12.433 6.663 24.603 1.00 89.44 181 ARG A C 1
ATOM 1441 O O . ARG A 1 181 ? -12.512 6.780 23.384 1.00 89.44 181 ARG A O 1
ATOM 1448 N N . ALA A 1 182 ? -11.327 6.219 25.199 1.00 92.62 182 ALA A N 1
ATOM 1449 C CA . ALA A 1 182 ? -10.120 5.852 24.463 1.00 92.62 182 ALA A CA 1
ATOM 1450 C C . ALA A 1 182 ? -10.359 4.690 23.486 1.00 92.62 182 ALA A C 1
ATOM 1452 O O . ALA A 1 182 ? -9.749 4.657 22.416 1.00 92.62 182 ALA A O 1
ATOM 1453 N N . LEU A 1 183 ? -11.238 3.743 23.831 1.00 91.00 183 LEU A N 1
ATOM 1454 C CA . LEU A 1 183 ? -11.607 2.642 22.945 1.00 91.00 183 LEU A CA 1
ATOM 1455 C C . LEU A 1 183 ? -12.404 3.132 21.729 1.00 91.00 183 LEU A C 1
ATOM 1457 O O . LEU A 1 183 ? -12.097 2.732 20.605 1.00 91.00 183 LEU A O 1
ATOM 1461 N N . GLU A 1 184 ? -13.389 4.007 21.949 1.00 88.81 184 GLU A N 1
ATOM 1462 C CA . GLU A 1 184 ? -14.177 4.637 20.880 1.00 88.81 184 GLU A CA 1
ATOM 1463 C C . GLU A 1 184 ? -13.285 5.444 19.929 1.00 88.81 184 GLU A C 1
ATOM 1465 O O . GLU A 1 184 ? -13.319 5.234 18.714 1.00 88.81 184 GLU A O 1
ATOM 1470 N N . ASP A 1 185 ? -12.434 6.312 20.484 1.00 91.38 185 ASP A N 1
ATOM 1471 C CA . ASP A 1 185 ? -11.522 7.157 19.710 1.00 91.38 185 ASP A CA 1
ATOM 1472 C C . ASP A 1 185 ? -10.500 6.309 18.930 1.00 91.38 185 ASP A C 1
ATOM 1474 O O . ASP A 1 185 ? -10.150 6.634 17.790 1.00 91.38 185 ASP A O 1
ATOM 1478 N N . LEU A 1 186 ? -10.026 5.192 19.502 1.00 93.88 186 LEU A N 1
ATOM 1479 C CA . LEU A 1 186 ? -9.136 4.261 18.806 1.00 93.88 186 LEU A CA 1
ATOM 1480 C C . LEU A 1 186 ? -9.831 3.594 17.610 1.00 93.88 186 LEU A C 1
ATOM 1482 O O . LEU A 1 186 ? -9.222 3.495 16.538 1.00 93.88 186 LEU A O 1
ATOM 1486 N N . ASP A 1 187 ? -11.072 3.134 17.783 1.00 92.12 187 ASP A N 1
ATOM 1487 C CA . ASP A 1 187 ? -11.854 2.502 16.719 1.00 92.12 187 ASP A CA 1
ATOM 1488 C C . ASP A 1 187 ? -12.186 3.520 15.605 1.00 92.12 187 ASP A C 1
ATOM 1490 O O . ASP A 1 187 ? -11.970 3.234 14.422 1.00 92.12 187 ASP A O 1
ATOM 1494 N N . GLU A 1 188 ? -12.598 4.745 15.949 1.00 90.62 188 GLU A N 1
ATOM 1495 C CA . GLU A 1 188 ? -12.821 5.824 14.975 1.00 90.62 188 GLU A CA 1
ATOM 1496 C C . GLU A 1 188 ? -11.540 6.168 14.195 1.00 90.62 188 GLU A C 1
ATOM 1498 O O . GLU A 1 188 ? -11.542 6.201 12.955 1.00 90.62 188 GLU A O 1
ATOM 1503 N N . LYS A 1 189 ? -10.413 6.341 14.903 1.00 93.31 189 LYS A N 1
ATOM 1504 C CA . LYS A 1 189 ? -9.101 6.584 14.286 1.00 93.31 189 LYS A CA 1
ATOM 1505 C C . LYS A 1 189 ? -8.740 5.478 13.298 1.00 93.31 189 LYS A C 1
ATOM 1507 O O . LYS A 1 189 ? -8.127 5.756 12.265 1.00 93.31 189 LYS A O 1
ATOM 1512 N N . GLU A 1 190 ? -9.049 4.220 13.605 1.00 94.56 190 GLU A N 1
ATOM 1513 C CA . GLU A 1 190 ? -8.688 3.103 12.734 1.00 94.56 190 GLU A CA 1
ATOM 1514 C C . GLU A 1 190 ? -9.580 2.998 11.493 1.00 94.56 190 GLU A C 1
ATOM 1516 O O . GLU A 1 190 ? -9.060 2.745 10.404 1.00 94.56 190 GLU A O 1
ATOM 1521 N N . LEU A 1 191 ? -10.882 3.278 11.605 1.00 91.81 191 LEU A N 1
ATOM 1522 C CA . LEU A 1 191 ? -11.768 3.391 10.438 1.00 91.81 191 LEU A CA 1
ATOM 1523 C C . LEU A 1 191 ? -11.266 4.467 9.468 1.00 91.81 191 LEU A C 1
ATOM 1525 O O . LEU A 1 191 ? -11.104 4.203 8.271 1.00 91.81 191 LEU A O 1
ATOM 1529 N N . PHE A 1 192 ? -10.944 5.654 9.991 1.00 91.69 192 PHE A N 1
ATOM 1530 C CA . PHE A 1 192 ? -10.373 6.733 9.188 1.00 91.69 192 PHE A CA 1
ATOM 1531 C C . PHE A 1 192 ? -9.016 6.340 8.589 1.00 91.69 192 PHE A C 1
ATOM 1533 O O . PHE A 1 192 ? -8.766 6.572 7.405 1.00 91.69 192 PHE A O 1
ATOM 1540 N N . SER A 1 193 ? -8.157 5.679 9.372 1.00 95.19 193 SER A N 1
ATOM 1541 C CA . SER A 1 193 ? -6.859 5.189 8.900 1.00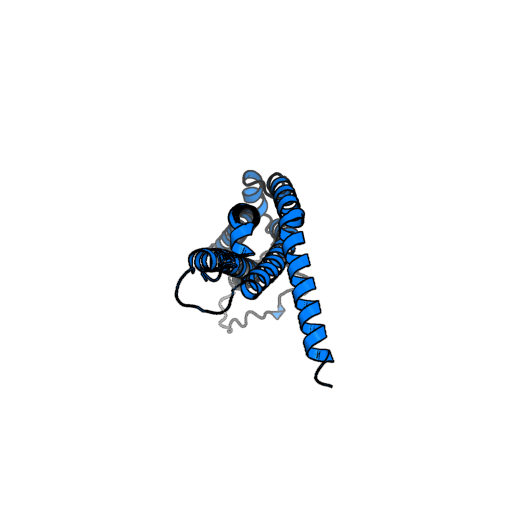 95.19 193 SER A CA 1
ATOM 1542 C C . SER A 1 193 ? -7.004 4.200 7.742 1.00 95.19 193 SER A C 1
ATOM 1544 O O . SER A 1 193 ? -6.255 4.293 6.774 1.00 95.19 193 SER A O 1
ATOM 1546 N N . MET A 1 194 ? -7.953 3.261 7.796 1.00 95.31 194 MET A N 1
ATOM 1547 C CA . MET A 1 194 ? -8.168 2.297 6.710 1.00 95.31 194 MET A CA 1
ATOM 1548 C C . MET A 1 194 ? -8.655 2.969 5.425 1.00 95.31 194 MET A C 1
ATOM 1550 O O . MET A 1 194 ? -8.223 2.586 4.335 1.00 95.31 194 MET A O 1
ATOM 1554 N N . TRP A 1 195 ? -9.506 3.992 5.544 1.00 94.38 195 TRP A N 1
ATOM 1555 C CA . TRP A 1 195 ? -9.913 4.816 4.407 1.00 94.38 195 TRP A CA 1
ATOM 1556 C C . TRP A 1 195 ? -8.732 5.584 3.800 1.00 94.38 195 TRP A C 1
ATOM 1558 O O . TRP A 1 195 ? -8.490 5.480 2.596 1.00 94.38 195 TRP A O 1
ATOM 1568 N N . MET A 1 196 ? -7.952 6.281 4.634 1.00 95.44 196 MET A N 1
ATOM 1569 C CA . MET A 1 196 ? -6.756 7.014 4.206 1.00 95.44 196 MET A CA 1
ATOM 1570 C C . MET A 1 196 ? -5.767 6.102 3.480 1.00 95.44 196 MET A C 1
ATOM 1572 O O . MET A 1 196 ? -5.329 6.423 2.379 1.00 95.44 196 MET A O 1
ATOM 1576 N N . VAL A 1 197 ? -5.474 4.930 4.046 1.00 97.88 197 VAL A N 1
ATOM 1577 C CA . VAL A 1 197 ? -4.555 3.957 3.443 1.00 97.88 197 VAL A CA 1
ATOM 1578 C C . VAL A 1 197 ? -5.050 3.495 2.072 1.00 97.88 197 VAL A C 1
ATOM 1580 O O . VAL A 1 197 ? -4.258 3.401 1.138 1.00 97.88 197 VAL A O 1
ATOM 1583 N N . ALA A 1 198 ? -6.349 3.235 1.902 1.00 97.19 198 ALA A N 1
ATOM 1584 C CA . ALA A 1 198 ? -6.896 2.851 0.600 1.00 97.19 198 ALA A CA 1
ATOM 1585 C C . ALA A 1 198 ? -6.739 3.967 -0.455 1.00 97.19 198 ALA A C 1
ATOM 1587 O O . ALA A 1 198 ? -6.362 3.678 -1.597 1.00 97.19 198 ALA A O 1
ATOM 1588 N N . CYS A 1 199 ? -6.958 5.231 -0.070 1.00 97.00 199 CYS A N 1
ATOM 1589 C CA . CYS A 1 199 ? -6.682 6.397 -0.916 1.00 97.00 199 CYS A CA 1
ATOM 1590 C C . CYS A 1 199 ? -5.194 6.490 -1.280 1.00 97.00 199 CYS A C 1
ATOM 1592 O O . CYS A 1 199 ? -4.851 6.585 -2.458 1.00 97.00 199 CYS A O 1
ATOM 1594 N N . GLU A 1 200 ? -4.307 6.391 -0.290 1.00 98.12 200 GLU A N 1
ATOM 1595 C CA . GLU A 1 200 ? -2.864 6.503 -0.502 1.00 98.12 200 GLU A CA 1
ATOM 1596 C C . GLU A 1 200 ? -2.331 5.386 -1.403 1.00 98.12 200 GLU A C 1
ATOM 1598 O O . GLU A 1 200 ? -1.551 5.669 -2.309 1.00 98.12 200 GLU A O 1
ATOM 1603 N N . ILE A 1 201 ? -2.787 4.140 -1.235 1.00 98.44 201 ILE A N 1
ATOM 1604 C CA . ILE A 1 201 ? -2.419 3.024 -2.118 1.00 98.44 201 ILE A CA 1
ATOM 1605 C C . ILE A 1 201 ? -2.787 3.338 -3.572 1.00 98.44 201 ILE A C 1
ATOM 1607 O O . ILE A 1 201 ? -1.960 3.150 -4.468 1.00 98.44 201 ILE A O 1
ATOM 1611 N N . ARG A 1 202 ? -4.015 3.812 -3.827 1.00 98.25 202 ARG A N 1
ATOM 1612 C CA . ARG A 1 202 ? -4.449 4.190 -5.180 1.00 98.25 202 ARG A CA 1
ATOM 1613 C C . ARG A 1 202 ? -3.539 5.270 -5.753 1.00 98.25 202 ARG A C 1
ATOM 1615 O O . ARG A 1 202 ? -3.085 5.152 -6.891 1.00 98.25 202 ARG A O 1
ATOM 1622 N N . ASP A 1 203 ? -3.267 6.297 -4.960 1.00 98.31 203 ASP A N 1
ATOM 1623 C CA . ASP A 1 203 ? -2.468 7.438 -5.386 1.00 98.31 203 ASP A CA 1
ATOM 1624 C C . ASP A 1 203 ? -1.008 7.027 -5.637 1.00 98.31 203 ASP A C 1
ATOM 1626 O O . ASP A 1 203 ? -0.401 7.501 -6.596 1.00 98.31 203 ASP A O 1
ATOM 1630 N N . ARG A 1 204 ? -0.459 6.080 -4.858 1.00 98.06 204 ARG A N 1
ATOM 1631 C CA . ARG A 1 204 ? 0.858 5.474 -5.121 1.00 98.06 204 ARG A CA 1
ATOM 1632 C C . ARG A 1 204 ? 0.877 4.715 -6.447 1.00 98.06 204 ARG A C 1
ATOM 1634 O O . ARG A 1 204 ? 1.785 4.939 -7.243 1.00 98.06 204 ARG A O 1
ATOM 1641 N N . TYR A 1 205 ? -0.113 3.862 -6.727 1.00 98.44 205 TYR A N 1
ATOM 1642 C CA . TYR A 1 205 ? -0.182 3.170 -8.023 1.00 98.44 205 TYR A CA 1
ATOM 1643 C C . TYR A 1 205 ? -0.265 4.158 -9.192 1.00 98.44 205 TYR A C 1
ATOM 1645 O O . TYR A 1 205 ? 0.415 3.963 -10.200 1.00 98.44 205 TYR A O 1
ATOM 1653 N N . LEU A 1 206 ? -1.052 5.231 -9.057 1.00 97.94 206 LEU A N 1
ATOM 1654 C CA . LEU A 1 206 ? -1.168 6.274 -10.076 1.00 97.94 206 LEU A CA 1
ATOM 1655 C C . LEU A 1 206 ? 0.151 7.030 -10.278 1.00 97.94 206 LEU A C 1
ATOM 1657 O O . LEU A 1 206 ? 0.584 7.194 -11.418 1.00 97.94 206 LEU A O 1
ATOM 1661 N N . LEU A 1 207 ? 0.797 7.451 -9.188 1.00 97.81 207 LEU A N 1
ATOM 1662 C CA . LEU A 1 207 ? 2.087 8.139 -9.217 1.00 97.81 207 LEU A CA 1
ATOM 1663 C C . LEU A 1 207 ? 3.155 7.278 -9.892 1.00 97.81 207 LEU A C 1
ATOM 1665 O O . LEU A 1 207 ? 3.820 7.738 -10.817 1.00 97.81 207 LEU A O 1
ATOM 1669 N N . LEU A 1 208 ? 3.301 6.022 -9.462 1.00 97.88 208 LEU A N 1
ATOM 1670 C CA . LEU A 1 208 ? 4.288 5.116 -10.040 1.00 97.88 208 LEU A CA 1
ATOM 1671 C C . LEU A 1 208 ? 3.971 4.828 -11.511 1.00 97.88 208 LEU A C 1
ATOM 1673 O O . LEU A 1 208 ? 4.874 4.852 -12.343 1.00 97.88 208 LEU A O 1
ATOM 1677 N N . TYR A 1 209 ? 2.705 4.618 -11.874 1.00 97.88 209 TYR A N 1
ATOM 1678 C CA . TYR A 1 209 ? 2.322 4.446 -13.276 1.00 97.88 209 TYR A CA 1
ATOM 1679 C C . TYR A 1 209 ? 2.714 5.660 -14.133 1.00 97.88 209 TYR A C 1
ATOM 1681 O O . TYR A 1 209 ? 3.354 5.506 -15.177 1.00 97.88 209 TYR A O 1
ATOM 1689 N N . ASP A 1 210 ? 2.380 6.871 -13.689 1.00 97.50 210 ASP A N 1
ATOM 1690 C CA . ASP A 1 210 ? 2.707 8.118 -14.386 1.00 97.50 210 ASP A CA 1
ATOM 1691 C C . ASP A 1 210 ? 4.227 8.321 -14.514 1.00 97.50 210 ASP A C 1
ATOM 1693 O O . ASP A 1 210 ? 4.744 8.583 -15.605 1.00 97.50 210 ASP A O 1
ATOM 1697 N N . LEU A 1 211 ? 4.959 8.110 -13.419 1.00 96.88 211 LEU A N 1
ATOM 1698 C CA . LEU A 1 211 ? 6.408 8.259 -13.363 1.00 96.88 211 LEU A CA 1
ATOM 1699 C C . LEU A 1 211 ? 7.111 7.286 -14.314 1.00 96.88 211 LEU A C 1
ATOM 1701 O O . LEU A 1 211 ? 7.974 7.696 -15.097 1.00 96.88 211 LEU A O 1
ATOM 1705 N N . PHE A 1 212 ? 6.716 6.011 -14.302 1.00 96.62 212 PHE A N 1
ATOM 1706 C CA . PHE A 1 212 ? 7.295 5.004 -15.184 1.00 96.62 212 PHE A CA 1
ATOM 1707 C C . PHE A 1 212 ? 6.944 5.259 -16.645 1.00 96.62 212 PHE A C 1
ATOM 1709 O O . PHE A 1 212 ? 7.830 5.208 -17.495 1.00 96.62 212 PHE A O 1
ATOM 1716 N N . THR A 1 213 ? 5.683 5.555 -16.963 1.00 95.94 213 THR A N 1
ATOM 1717 C CA . THR A 1 213 ? 5.256 5.749 -18.357 1.00 95.94 213 THR A CA 1
ATOM 1718 C C . THR A 1 213 ? 5.908 6.968 -19.004 1.00 95.94 213 THR A C 1
ATOM 1720 O O . THR A 1 213 ? 6.377 6.869 -20.141 1.00 95.94 213 THR A O 1
ATOM 1723 N N . LYS A 1 214 ? 6.036 8.086 -18.279 1.00 97.00 214 LYS A N 1
ATOM 1724 C CA . LYS A 1 214 ? 6.725 9.290 -18.772 1.00 97.00 214 LYS A CA 1
ATOM 1725 C C . LYS A 1 214 ? 8.221 9.070 -18.987 1.00 97.00 214 LYS A C 1
ATOM 1727 O O . LYS A 1 214 ? 8.785 9.593 -19.947 1.00 97.00 214 LYS A O 1
ATOM 1732 N N . ASN A 1 215 ? 8.860 8.280 -18.124 1.00 96.50 215 ASN A N 1
ATOM 1733 C CA . ASN A 1 215 ? 10.317 8.143 -18.102 1.00 96.50 215 ASN A CA 1
ATOM 1734 C C . ASN A 1 215 ? 10.836 6.820 -18.685 1.00 96.50 215 ASN A C 1
ATOM 1736 O O . ASN A 1 215 ? 12.048 6.609 -18.712 1.00 96.50 215 ASN A O 1
ATOM 1740 N N . ILE A 1 216 ? 9.967 5.949 -19.216 1.00 95.19 216 ILE A N 1
ATOM 1741 C CA . ILE A 1 216 ? 10.306 4.563 -19.585 1.00 95.19 216 ILE A CA 1
ATOM 1742 C C . ILE A 1 216 ? 11.532 4.440 -20.497 1.00 95.19 216 ILE A C 1
ATOM 1744 O O . ILE A 1 216 ? 12.336 3.526 -20.329 1.00 95.19 216 ILE A O 1
ATOM 1748 N N . LYS A 1 217 ? 11.719 5.383 -21.432 1.00 94.69 217 LYS A N 1
ATOM 1749 C CA . LYS A 1 217 ? 12.884 5.403 -22.329 1.00 94.69 217 LYS A CA 1
ATOM 1750 C C . LYS A 1 217 ? 14.184 5.575 -21.547 1.00 94.69 217 LYS A C 1
ATOM 1752 O O . LYS A 1 217 ? 15.105 4.795 -21.737 1.00 94.69 217 LYS A O 1
ATOM 1757 N N . LYS A 1 218 ? 14.240 6.556 -20.641 1.00 94.88 218 LYS A N 1
ATOM 1758 C CA . LYS A 1 218 ? 15.423 6.826 -19.809 1.00 94.88 218 LYS A CA 1
ATOM 1759 C C . LYS A 1 218 ? 15.615 5.797 -18.702 1.00 94.88 218 LYS A C 1
ATOM 1761 O O . LYS A 1 218 ? 16.748 5.550 -18.315 1.00 94.88 218 LYS A O 1
ATOM 1766 N N . LEU A 1 219 ? 14.540 5.166 -18.237 1.00 95.56 219 LEU A N 1
ATOM 1767 C CA . LEU A 1 219 ? 14.635 4.060 -17.289 1.00 95.56 219 LEU A CA 1
ATOM 1768 C C . LEU A 1 219 ? 15.252 2.808 -17.923 1.00 95.56 219 LEU A C 1
ATOM 1770 O O . LEU A 1 219 ? 16.002 2.107 -17.248 1.00 95.56 219 LEU A O 1
ATOM 1774 N N . LYS A 1 220 ? 14.965 2.543 -19.205 1.00 94.25 220 LYS A N 1
ATOM 1775 C CA . LYS A 1 220 ? 15.541 1.412 -19.943 1.00 94.25 220 LYS A CA 1
ATOM 1776 C C . LYS A 1 220 ? 16.934 1.695 -20.502 1.00 94.25 220 LYS A C 1
ATOM 1778 O O . LYS A 1 220 ? 17.815 0.847 -20.428 1.00 94.25 220 LYS A O 1
ATOM 1783 N N . GLU A 1 221 ? 17.113 2.880 -21.071 1.00 93.81 221 GLU A N 1
ATOM 1784 C CA . GLU A 1 221 ? 18.329 3.311 -21.758 1.00 93.81 221 GLU A CA 1
ATOM 1785 C C . GLU A 1 221 ? 18.760 4.677 -21.191 1.00 93.81 221 GLU A C 1
ATOM 1787 O O . GLU A 1 221 ? 18.463 5.735 -21.760 1.00 93.81 221 GLU A O 1
ATOM 1792 N N . PRO A 1 222 ? 19.411 4.686 -20.012 1.00 92.50 222 PRO A N 1
ATOM 1793 C CA . PRO A 1 222 ? 19.755 5.927 -19.318 1.00 92.50 222 PRO A CA 1
ATOM 1794 C C . PRO A 1 222 ? 20.856 6.717 -20.029 1.00 92.50 222 PRO A C 1
ATOM 1796 O O . PRO A 1 222 ? 20.852 7.951 -19.978 1.00 92.50 222 PRO A O 1
ATOM 1799 N N . ARG A 1 223 ? 21.760 6.020 -20.725 1.00 90.50 223 ARG A N 1
ATOM 1800 C CA . ARG A 1 223 ? 22.839 6.617 -21.513 1.00 90.50 223 ARG A CA 1
ATOM 1801 C C . ARG A 1 223 ? 22.486 6.693 -22.982 1.00 90.50 223 ARG A C 1
ATOM 1803 O O . ARG A 1 223 ? 21.806 5.823 -23.526 1.00 90.50 223 ARG A O 1
ATOM 1810 N N . SER A 1 224 ? 22.989 7.736 -23.620 1.00 82.31 224 SER A N 1
ATOM 1811 C CA . SER A 1 224 ? 22.969 7.855 -25.069 1.00 82.31 224 SER A CA 1
ATOM 1812 C C . SER A 1 224 ? 23.867 6.751 -25.622 1.00 82.31 224 SER A C 1
ATOM 1814 O O . SER A 1 224 ? 25.004 6.594 -25.178 1.00 82.31 224 SER A O 1
ATOM 1816 N N . SER A 1 225 ? 23.380 5.953 -26.569 1.00 64.31 225 SER A N 1
ATOM 1817 C CA . SER A 1 225 ? 24.243 5.018 -27.284 1.00 64.31 225 SER A CA 1
ATOM 1818 C C . SER A 1 225 ? 25.249 5.849 -28.083 1.00 64.31 225 SER A C 1
ATOM 1820 O O . SER A 1 225 ? 24.973 6.260 -29.206 1.00 64.31 225 SER A O 1
ATOM 1822 N N . ASN A 1 226 ? 26.429 6.112 -27.515 1.00 49.66 226 ASN A N 1
ATOM 1823 C CA . ASN A 1 226 ? 27.576 6.643 -28.249 1.00 49.66 226 ASN A CA 1
ATOM 1824 C C . ASN A 1 226 ? 28.142 5.531 -29.152 1.00 49.66 226 ASN A C 1
ATOM 1826 O O . ASN A 1 226 ? 29.275 5.081 -29.009 1.00 49.66 226 ASN A O 1
ATOM 1830 N N . GLY A 1 227 ? 27.314 5.045 -30.078 1.00 45.56 227 GLY A N 1
ATOM 1831 C CA . GLY A 1 227 ? 27.705 4.226 -31.213 1.00 45.56 227 GLY A CA 1
ATOM 1832 C C . GLY A 1 227 ? 28.147 5.143 -32.341 1.00 45.56 227 GLY A C 1
ATOM 1833 O O . GLY A 1 227 ? 27.398 5.390 -33.279 1.00 45.56 227 GLY A O 1
ATOM 1834 N N . GLY A 1 228 ? 29.353 5.682 -32.214 1.00 36.34 228 GLY A N 1
ATOM 1835 C CA . GLY A 1 228 ? 29.953 6.550 -33.215 1.00 36.34 228 GLY A CA 1
ATOM 1836 C C . GLY A 1 228 ? 31.319 7.016 -32.755 1.00 36.34 228 GLY A C 1
ATOM 1837 O O . GLY A 1 228 ? 31.499 8.194 -32.469 1.00 36.34 228 GLY A O 1
ATOM 1838 N N . GLY A 1 229 ? 32.265 6.079 -32.641 1.00 40.41 229 GLY A N 1
ATOM 1839 C CA . GLY A 1 229 ? 33.677 6.436 -32.589 1.00 40.41 229 GLY A CA 1
ATOM 1840 C C . GLY A 1 229 ? 33.974 7.358 -33.765 1.00 40.41 229 GLY A C 1
ATOM 1841 O O . GLY A 1 229 ? 33.787 6.975 -34.919 1.00 40.41 229 GLY A O 1
ATOM 1842 N N . ILE A 1 230 ? 34.352 8.593 -33.454 1.00 37.47 230 ILE A N 1
ATOM 1843 C CA . ILE A 1 230 ? 34.864 9.538 -34.434 1.00 37.47 230 ILE A CA 1
ATOM 1844 C C . ILE A 1 230 ? 36.218 8.968 -34.865 1.00 37.47 230 ILE A C 1
ATOM 1846 O O . ILE A 1 230 ? 37.177 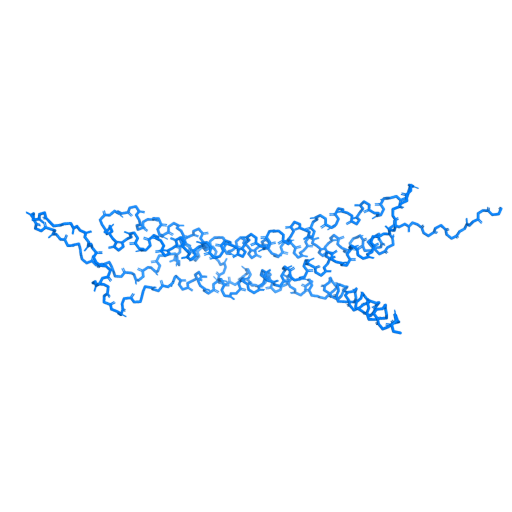8.997 -34.092 1.00 37.47 230 ILE A O 1
ATOM 1850 N N . TYR A 1 231 ? 36.238 8.356 -36.049 1.00 42.16 231 TYR A N 1
ATOM 1851 C CA . TYR A 1 231 ? 37.437 8.301 -36.881 1.00 42.16 231 TYR A CA 1
ATOM 1852 C C . TYR A 1 231 ? 37.813 9.720 -37.306 1.00 42.16 231 TYR A C 1
ATOM 1854 O O . TYR A 1 231 ? 36.881 10.491 -37.636 1.00 42.16 231 TYR A O 1
#

pLDDT: mean 84.21, std 18.77, range [36.34, 98.5]

Sequence (231 aa):
MATDGKDGLQEYNKSLIKKAETVITKSFPEKIVQLNELLASPMFNLSILSEMSHDLNISLPDPVLGNEDEEEVDASLDNLDNNDHRPTNRAIWKMITVVKPIIRQLTEDANTLKMWIVLMVPKVEDGDNFGVSVQMITLAEVEETESMAKNWFNGICRYFLLRAEIISSLAQFPYIEDYQRALEDLDEKELFSMWMVACEIRDRYLLLYDLFTKNIKKLKEPRSSNGGGIY

Radius of gyration: 26.36 Å; chains: 1; bounding box: 59×39×91 Å